Protein AF-A0A521ZWW4-F1 (afdb_monomer_lite)

Radius of gyration: 36.77 Å; chains: 1; bounding box: 71×79×106 Å

Sequence (347 aa):
MPAPQCPSCQPCPADRGRGRSALSSQVQGAQSRVCLRHQRLMLPVTHVTQPSSVPDTSALAAGLNDPLMARINMLLEKGFPWMRFPAALEHQFLMDVSEARRRHFVISSVIALLIYNGFLVADYLMARDIFWLAFEIRIFFFTPLALLFIYLIQRSNGRFIHSLPTASLEVIVVSGGLIAAGSLAFILSETKTPFAAYYHVGFTVVVLYGNVVQRLRFWYAVVFSTALLGIHLAGIVLLDNFPQRLLWPIFSMVMSATAFSLTANYVMERDERKRYLLTLRERGVVRELTRAHERLQELSRVDALTELYNRRHFQEYLQQVWERAQYDGSNVSILMVDVDHFKKYND

Secondary structure (DSSP, 8-state):
-PPPPPPP--------------------------------------------SS--HHHHHHHHT-HHHHHHHHHHHH--GGG---HHHHHHHHHHHHHHHHHHHHHHHHHHHHHHHHTHHHHHHH-TTTHHHHHIIIIIIIHHHHHHHHHHHHHS-STTTTTS-TTHHHHHHHHHHHHHHHHHHHHHHH--STTGGGGGGHHHHHHHIIIIIS---HHHHHHHHHHHHHHHHHHHHHSTT--HHHHHHHHHHHHHHHHHHHHHHHHHHHHHHHHHHHHHHHHHHHHHHHHHHHHHHHHTTB-TTT-SBPHHHHHHHHHHHHHHHHHH-PPP-------TTHHHHH-

pLDDT: mean 79.88, std 22.43, range [27.16, 98.38]

Structure (mmCIF, N/CA/C/O backbone):
data_AF-A0A521ZWW4-F1
#
_entry.id   AF-A0A521ZWW4-F1
#
loop_
_atom_site.group_PDB
_atom_site.id
_atom_site.type_symbol
_atom_site.label_atom_id
_atom_site.label_alt_id
_atom_site.label_comp_id
_atom_site.label_asym_id
_atom_site.label_entity_id
_atom_site.label_seq_id
_atom_site.pdbx_PDB_ins_code
_atom_site.Cartn_x
_atom_site.Cartn_y
_atom_site.Cartn_z
_atom_site.occupancy
_atom_site.B_iso_or_equiv
_atom_site.auth_seq_id
_atom_site.auth_comp_id
_atom_site.auth_asym_id
_atom_site.auth_atom_id
_atom_site.pdbx_PDB_model_num
ATOM 1 N N . MET A 1 1 ? 22.099 22.867 48.798 1.00 37.97 1 MET A N 1
ATOM 2 C CA . MET A 1 1 ? 21.810 23.375 47.441 1.00 37.97 1 MET A CA 1
ATOM 3 C C . MET A 1 1 ? 20.301 23.346 47.235 1.00 37.97 1 MET A C 1
ATOM 5 O O . MET A 1 1 ? 19.756 22.253 47.153 1.00 37.97 1 MET A O 1
ATOM 9 N N . PRO A 1 2 ? 19.622 24.503 47.272 1.00 37.62 2 PRO A N 1
ATOM 10 C CA . PRO A 1 2 ? 18.189 24.609 47.022 1.00 37.62 2 PRO A CA 1
ATOM 11 C C . PRO A 1 2 ? 17.891 24.807 45.526 1.00 37.62 2 PRO A C 1
ATOM 13 O O . PRO A 1 2 ? 18.686 25.405 44.802 1.00 37.62 2 PRO A O 1
ATOM 16 N N . ALA A 1 3 ? 16.752 24.275 45.080 1.00 34.84 3 ALA A N 1
ATOM 17 C CA . ALA A 1 3 ? 16.244 24.373 43.712 1.00 34.84 3 ALA A CA 1
ATOM 18 C C . ALA A 1 3 ? 15.750 25.802 43.372 1.00 34.84 3 ALA A C 1
ATOM 20 O O . ALA A 1 3 ? 15.307 26.519 44.274 1.00 34.84 3 ALA A O 1
ATOM 21 N N . PRO A 1 4 ? 15.825 26.232 42.096 1.00 40.84 4 PRO A N 1
ATOM 22 C CA . PRO A 1 4 ? 15.627 27.624 41.700 1.00 40.84 4 PRO A CA 1
ATOM 23 C C . PRO A 1 4 ? 14.150 28.030 41.557 1.00 40.84 4 PRO A C 1
ATOM 25 O O . PRO A 1 4 ? 13.302 27.259 41.111 1.00 40.84 4 PRO A O 1
ATOM 28 N N . GLN A 1 5 ? 13.885 29.290 41.910 1.00 33.16 5 GLN A N 1
ATOM 29 C CA . GLN A 1 5 ? 12.618 30.013 41.774 1.00 33.16 5 GLN A CA 1
ATOM 30 C C . GLN A 1 5 ? 12.437 30.530 40.333 1.00 33.16 5 GLN A C 1
ATOM 32 O O . GLN A 1 5 ? 13.372 31.082 39.756 1.00 33.16 5 GLN A O 1
ATOM 37 N N . CYS A 1 6 ? 11.234 30.391 39.764 1.00 33.72 6 CYS A N 1
ATOM 38 C CA . CYS A 1 6 ? 10.846 31.059 38.512 1.00 33.72 6 CYS A CA 1
ATOM 39 C C . CYS A 1 6 ? 10.243 32.450 38.799 1.00 33.72 6 CYS A C 1
ATOM 41 O O . CYS A 1 6 ? 9.418 32.559 39.709 1.00 33.72 6 CYS A O 1
ATOM 43 N N . PRO A 1 7 ? 10.611 33.501 38.037 1.00 37.91 7 PRO A N 1
ATOM 44 C CA . PRO A 1 7 ? 10.145 34.862 38.266 1.00 37.91 7 PRO A CA 1
ATOM 45 C C . PRO A 1 7 ? 8.842 35.209 37.527 1.00 37.91 7 PRO A C 1
ATOM 47 O O . PRO A 1 7 ? 8.488 34.656 36.490 1.00 37.91 7 PRO A O 1
ATOM 50 N N . SER A 1 8 ? 8.174 36.198 38.111 1.00 32.78 8 SER A N 1
ATOM 51 C CA . SER A 1 8 ? 7.016 36.977 37.674 1.00 32.78 8 SER A CA 1
ATOM 52 C C . SER A 1 8 ? 7.092 37.563 36.256 1.00 32.78 8 SER A C 1
ATOM 54 O O . SER A 1 8 ? 8.093 38.189 35.906 1.00 32.78 8 SER A O 1
ATOM 56 N N . CYS A 1 9 ? 5.969 37.543 35.526 1.00 31.44 9 CYS A N 1
ATOM 57 C CA . CYS A 1 9 ? 5.704 38.468 34.418 1.00 31.44 9 CYS A CA 1
ATOM 58 C C . CYS A 1 9 ? 4.392 39.240 34.648 1.00 31.44 9 CYS A C 1
ATOM 60 O O . CYS A 1 9 ? 3.324 38.656 34.814 1.00 31.44 9 CYS A O 1
ATOM 62 N N . GLN A 1 10 ? 4.528 40.568 34.676 1.00 35.50 10 GLN A N 1
ATOM 63 C CA . GLN A 1 10 ? 3.484 41.598 34.704 1.00 35.50 10 GLN A CA 1
ATOM 64 C C . GLN A 1 10 ? 2.937 41.911 33.286 1.00 35.50 10 GLN A C 1
ATOM 66 O O . GLN A 1 10 ? 3.541 41.486 32.300 1.00 35.50 10 GLN A O 1
ATOM 71 N N . PRO A 1 11 ? 1.811 42.653 33.169 1.00 40.34 11 PRO A N 1
ATOM 72 C CA . PRO A 1 11 ? 1.019 42.801 31.943 1.00 40.34 11 PRO A CA 1
ATOM 73 C C . PRO A 1 11 ? 1.337 44.080 31.141 1.00 40.34 11 PRO A C 1
ATOM 75 O O . PRO A 1 11 ? 1.845 45.051 31.695 1.00 40.34 11 PRO A O 1
ATOM 78 N N . CYS A 1 12 ? 0.958 44.114 29.856 1.00 27.95 12 CYS A N 1
ATOM 79 C CA . CYS A 1 12 ? 0.837 45.322 29.013 1.00 27.95 12 CYS A CA 1
ATOM 80 C C . CYS A 1 12 ? 0.110 44.995 27.685 1.00 27.95 12 CYS A C 1
ATOM 82 O O . CYS A 1 12 ? 0.178 43.843 27.258 1.00 27.95 12 CYS A O 1
ATOM 84 N N . PRO A 1 13 ? -0.419 45.977 26.922 1.00 40.78 13 PRO A N 1
ATOM 85 C CA . PRO A 1 13 ? -1.035 47.250 27.314 1.00 40.78 13 PRO A CA 1
ATOM 86 C C . PRO A 1 13 ? -2.366 47.543 26.564 1.00 40.78 13 PRO A C 1
ATOM 88 O O . PRO A 1 13 ? -2.764 46.850 25.632 1.00 40.78 13 PRO A O 1
ATOM 91 N N . ALA A 1 14 ? -3.040 48.617 26.985 1.00 32.66 14 ALA A N 1
ATOM 92 C CA . ALA A 1 14 ? -4.205 49.224 26.340 1.00 32.66 14 ALA A CA 1
ATOM 93 C C . ALA A 1 14 ? -3.840 49.985 25.048 1.00 32.66 14 ALA A C 1
ATOM 95 O O . ALA A 1 14 ? -2.798 50.640 25.008 1.00 32.66 14 ALA A O 1
ATOM 96 N N . ASP A 1 15 ? -4.740 49.989 24.055 1.00 31.70 15 ASP A N 1
ATOM 97 C CA . ASP A 1 15 ? -4.663 50.876 22.886 1.00 31.70 15 ASP A CA 1
ATOM 98 C C . ASP A 1 15 ? -5.869 51.830 22.796 1.00 31.70 15 ASP A C 1
ATOM 100 O O . ASP A 1 15 ? -6.996 51.513 23.184 1.00 31.70 15 ASP A O 1
ATOM 104 N N . ARG A 1 16 ? -5.570 53.049 22.343 1.00 32.84 16 ARG A N 1
ATOM 105 C CA . ARG A 1 16 ? -6.381 54.269 22.361 1.00 32.84 16 ARG A CA 1
ATOM 106 C C . ARG A 1 16 ? -7.333 54.347 21.163 1.00 32.84 16 ARG A C 1
ATOM 108 O O . ARG A 1 16 ? -7.047 53.872 20.072 1.00 32.84 16 ARG A O 1
ATOM 115 N N . GLY A 1 17 ? -8.457 55.033 21.372 1.00 30.00 17 GLY A N 1
ATOM 116 C CA . GLY A 1 17 ? -9.545 55.178 20.404 1.00 30.00 17 GLY A CA 1
ATOM 117 C C . GLY A 1 17 ? -9.317 56.105 19.205 1.00 30.00 17 GLY A C 1
ATOM 118 O O . GLY A 1 17 ? -8.306 56.791 19.084 1.00 30.00 17 GLY A O 1
ATOM 119 N N . ARG A 1 18 ? -10.356 56.192 18.364 1.00 30.17 18 ARG A N 1
ATOM 120 C CA . ARG A 1 18 ? -10.743 57.375 17.574 1.00 30.17 18 ARG A CA 1
ATOM 121 C C . ARG A 1 18 ? -12.230 57.285 17.227 1.00 30.17 18 ARG A C 1
ATOM 123 O O . ARG A 1 18 ? -12.736 56.220 16.894 1.00 30.17 18 ARG A O 1
ATOM 130 N N . GLY A 1 19 ? -12.916 58.412 17.395 1.00 29.00 19 GLY A N 1
ATOM 131 C CA . GLY A 1 19 ? -14.367 58.501 17.475 1.00 29.00 19 GLY A CA 1
ATOM 132 C C . GLY A 1 19 ? -15.137 58.395 16.165 1.00 29.00 19 GLY A C 1
ATOM 133 O O . GLY A 1 19 ? -14.586 58.503 15.073 1.00 29.00 19 GLY A O 1
ATOM 134 N N . ARG A 1 20 ? -16.456 58.289 16.330 1.00 30.77 20 ARG A N 1
ATOM 135 C CA . ARG A 1 20 ? -17.472 58.828 15.426 1.00 30.77 20 ARG A CA 1
ATOM 136 C C . ARG A 1 20 ? -18.684 59.228 16.261 1.00 30.77 20 ARG A C 1
ATOM 138 O O . ARG A 1 20 ? -19.228 58.431 17.017 1.00 30.77 20 ARG A O 1
ATOM 145 N N . SER A 1 21 ? -19.016 60.504 16.154 1.00 29.52 21 SER A N 1
ATOM 146 C CA . SER A 1 21 ? -20.204 61.151 16.682 1.00 29.52 21 SER A CA 1
ATOM 147 C C . SER A 1 21 ? -21.434 60.851 15.818 1.00 29.52 21 SER A C 1
ATOM 149 O O . SER A 1 21 ? -21.309 60.540 14.636 1.00 29.52 21 SER A O 1
ATOM 151 N N . ALA A 1 22 ? -22.593 61.077 16.444 1.00 28.55 22 ALA A N 1
ATOM 152 C CA . ALA A 1 22 ? -23.925 61.292 15.876 1.00 28.55 22 ALA A CA 1
ATOM 153 C C . ALA A 1 22 ? -24.689 60.062 15.353 1.00 28.55 22 ALA A C 1
ATOM 155 O O . ALA A 1 22 ? -24.397 59.555 14.279 1.00 28.55 22 ALA A O 1
ATOM 156 N N . LEU A 1 23 ? -25.755 59.675 16.071 1.00 29.33 23 LEU A N 1
ATOM 157 C CA . LEU A 1 23 ? -27.143 59.798 15.592 1.00 29.33 23 LEU A CA 1
ATOM 158 C C . LEU A 1 23 ? -28.164 59.393 16.683 1.00 29.33 23 LEU A C 1
ATOM 160 O O . LEU A 1 23 ? -28.049 58.326 17.272 1.00 29.33 23 LEU A O 1
ATOM 164 N N . SER A 1 24 ? -29.142 60.290 16.896 1.00 28.38 24 SER A N 1
ATOM 165 C CA . SER A 1 24 ? -30.532 60.104 17.389 1.00 28.38 24 SER A CA 1
ATOM 166 C C . SER A 1 24 ? -30.775 59.309 18.688 1.00 28.38 24 SER A C 1
ATOM 168 O O . SER A 1 24 ? -30.551 58.109 18.728 1.00 28.38 24 SER A O 1
ATOM 170 N N . SER A 1 25 ? -31.181 59.891 19.826 1.00 28.33 25 SER A N 1
ATOM 171 C CA . SER A 1 25 ? -32.438 60.602 20.172 1.00 28.33 25 SER A CA 1
ATOM 172 C C . SER A 1 25 ? -33.726 59.757 20.131 1.00 28.33 25 SER A C 1
ATOM 174 O O . SER A 1 25 ? -34.033 59.196 19.087 1.00 28.33 25 SER A O 1
ATOM 176 N N . GLN A 1 26 ? -34.511 59.871 21.221 1.00 30.41 26 GLN A N 1
ATOM 177 C CA . GLN A 1 26 ? -35.870 59.355 21.535 1.00 30.41 26 GLN A CA 1
ATOM 178 C C . GLN A 1 26 ? -35.875 58.019 22.304 1.00 30.41 26 GLN A C 1
ATOM 180 O O . GLN A 1 26 ? -35.526 56.988 21.754 1.00 30.41 26 GLN A O 1
ATOM 185 N N . VAL A 1 27 ? -36.067 57.958 23.632 1.00 30.20 27 VAL A N 1
ATOM 186 C CA . VAL A 1 27 ? -37.120 58.479 24.546 1.00 30.20 27 VAL A CA 1
ATOM 187 C C . VAL A 1 27 ? -38.493 57.833 24.322 1.00 30.20 27 VAL A C 1
ATOM 189 O O . VAL A 1 27 ? -39.072 58.005 23.259 1.00 30.20 27 VAL A O 1
ATOM 192 N N . GLN A 1 28 ? -38.988 57.220 25.415 1.00 28.94 28 GLN A N 1
ATOM 193 C CA . GLN A 1 28 ? -40.321 56.670 25.761 1.00 28.94 28 GLN A CA 1
ATOM 194 C C . GLN A 1 28 ? -40.243 55.143 25.966 1.00 28.94 28 GLN A C 1
ATOM 196 O O . GLN A 1 28 ? -39.952 54.409 25.039 1.00 28.94 28 GLN A O 1
ATOM 201 N N . GLY A 1 29 ? -40.398 54.552 27.154 1.00 28.06 29 GLY A N 1
ATOM 202 C CA . GLY A 1 29 ? -41.122 54.965 28.352 1.00 28.06 29 GLY A CA 1
ATOM 203 C C . GLY A 1 29 ? -42.367 54.091 28.502 1.00 28.06 29 GLY A C 1
ATOM 204 O O . GLY A 1 29 ? -43.397 54.452 27.957 1.00 28.06 29 GLY A O 1
ATOM 205 N N . ALA A 1 30 ? -42.279 52.967 29.223 1.00 27.56 30 ALA A N 1
ATOM 206 C CA . ALA A 1 30 ? -43.428 52.308 29.858 1.00 27.56 30 ALA A CA 1
ATOM 207 C C . ALA A 1 30 ? -42.956 51.183 30.792 1.00 27.56 30 ALA A C 1
ATOM 209 O O . ALA A 1 30 ? -42.396 50.176 30.367 1.00 27.56 30 ALA A O 1
ATOM 210 N N . GLN A 1 31 ? -43.198 51.378 32.085 1.00 34.72 31 GLN A N 1
ATOM 211 C CA . GLN A 1 31 ? -43.106 50.359 33.123 1.00 34.72 31 GLN A CA 1
ATOM 212 C C . GLN A 1 31 ? -44.032 49.181 32.794 1.00 34.72 31 GLN A C 1
ATOM 214 O O . GLN A 1 31 ? -45.186 49.392 32.424 1.00 34.72 31 GLN A O 1
ATOM 219 N N . SER A 1 32 ? -43.589 47.945 33.024 1.00 27.16 32 SER A N 1
ATOM 220 C CA . SER A 1 32 ? -44.506 46.827 33.258 1.00 27.16 32 SER A CA 1
ATOM 221 C C . SER A 1 32 ? -43.876 45.781 34.171 1.00 27.16 32 SER A C 1
ATOM 223 O O . SER A 1 32 ? -42.785 45.270 33.939 1.00 27.16 32 SER A O 1
ATOM 225 N N . ARG A 1 33 ? -44.605 45.543 35.260 1.00 35.03 33 ARG A N 1
ATOM 226 C CA . ARG A 1 33 ? -44.364 44.617 36.365 1.00 35.03 33 ARG A CA 1
ATOM 227 C C . ARG A 1 33 ? -44.028 43.213 35.858 1.00 35.03 33 ARG A C 1
ATOM 229 O O . ARG A 1 33 ? -44.806 42.646 35.096 1.00 35.03 33 ARG A O 1
ATOM 236 N N . VAL A 1 34 ? -42.964 42.607 36.382 1.00 31.31 34 VAL A N 1
ATOM 237 C CA . VAL A 1 34 ? -42.779 41.152 36.304 1.00 31.31 34 VAL A CA 1
ATOM 238 C C . VAL A 1 34 ? -43.193 40.553 37.644 1.00 31.31 34 VAL A C 1
ATOM 240 O O . VAL A 1 34 ? -42.610 40.835 38.687 1.00 31.31 34 VAL A O 1
ATOM 243 N N . CYS A 1 35 ? -44.275 39.778 37.598 1.00 27.92 35 CYS A N 1
ATOM 244 C CA . CYS A 1 35 ? -44.816 38.999 38.704 1.00 27.92 35 CYS A CA 1
ATOM 245 C C . CYS A 1 35 ? -43.786 37.986 39.222 1.00 27.92 35 CYS A C 1
ATOM 247 O O . CYS A 1 35 ? -43.370 37.094 38.484 1.00 27.92 35 CYS A O 1
ATOM 249 N N . LEU A 1 36 ? -43.465 38.052 40.516 1.00 32.62 36 LEU A N 1
ATOM 250 C CA . LEU A 1 36 ? -42.863 36.944 41.257 1.00 32.62 36 LEU A CA 1
ATOM 251 C C . LEU A 1 36 ? -43.902 35.824 41.386 1.00 32.62 36 LEU A C 1
ATOM 253 O O . LEU A 1 36 ? -44.748 35.831 42.280 1.00 32.62 36 LEU A O 1
ATOM 257 N N . ARG A 1 37 ? -43.868 34.858 40.466 1.00 30.94 37 ARG A N 1
ATOM 258 C CA . ARG A 1 37 ? -44.628 33.615 40.595 1.00 30.94 37 ARG A CA 1
ATOM 259 C C . ARG A 1 37 ? -43.789 32.652 41.434 1.00 30.94 37 ARG A C 1
ATOM 261 O O . ARG A 1 37 ? -42.859 32.038 40.924 1.00 30.94 37 ARG A O 1
ATOM 268 N N . HIS A 1 38 ? -44.113 32.517 42.721 1.00 34.78 38 HIS A N 1
ATOM 269 C CA . HIS A 1 38 ? -43.666 31.386 43.537 1.00 34.78 38 HIS A CA 1
ATOM 270 C C . HIS A 1 38 ? -44.254 30.095 42.951 1.00 34.78 38 HIS A C 1
ATOM 272 O O . HIS A 1 38 ? -45.341 29.650 43.319 1.00 34.78 38 HIS A O 1
ATOM 278 N N . GLN A 1 39 ? -43.547 29.498 41.998 1.00 32.97 39 GLN A N 1
ATOM 279 C CA . GLN A 1 39 ? -43.784 28.124 41.598 1.00 32.97 39 GLN A CA 1
ATOM 280 C C . GLN A 1 39 ? -43.139 27.250 42.677 1.00 32.97 39 GLN A C 1
ATOM 282 O O . GLN A 1 39 ? -41.923 27.085 42.712 1.00 32.97 39 GLN A O 1
ATOM 287 N N . ARG A 1 40 ? -43.952 26.732 43.608 1.00 33.94 40 ARG A N 1
ATOM 288 C CA . ARG A 1 40 ? -43.550 25.591 44.436 1.00 33.94 40 ARG A CA 1
ATOM 289 C C . ARG A 1 40 ? -43.222 24.451 43.475 1.00 33.94 40 ARG A C 1
ATOM 291 O O . ARG A 1 40 ? -44.136 23.805 42.967 1.00 33.94 40 ARG A O 1
ATOM 298 N N . LEU A 1 41 ? -41.939 24.219 43.212 1.00 33.06 41 LEU A N 1
ATOM 299 C CA . LEU A 1 41 ? -41.498 22.929 42.705 1.00 33.06 41 LEU A CA 1
ATOM 300 C C . LEU A 1 41 ? -41.712 21.942 43.855 1.00 33.06 41 LEU A C 1
ATOM 302 O O . LEU A 1 41 ? -40.895 21.841 44.768 1.00 33.06 41 LEU A O 1
ATOM 306 N N . MET A 1 42 ? -42.853 21.254 43.852 1.00 28.73 42 MET A N 1
ATOM 307 C CA . MET A 1 42 ? -42.906 19.958 44.508 1.00 28.73 42 MET A CA 1
ATOM 308 C C . MET A 1 42 ? -41.919 19.075 43.753 1.00 28.73 42 MET A C 1
ATOM 310 O O . MET A 1 42 ? -42.153 18.726 42.597 1.00 28.73 42 MET A O 1
ATOM 314 N N . LEU A 1 43 ? -40.783 18.788 44.386 1.00 33.75 43 LEU A N 1
ATOM 315 C CA . LEU A 1 43 ? -39.918 17.703 43.953 1.00 33.75 43 LEU A CA 1
ATOM 316 C C . LEU A 1 43 ? -40.788 16.439 43.924 1.00 33.75 43 LEU A C 1
ATOM 318 O O . LEU A 1 43 ? -41.426 16.141 44.939 1.00 33.75 43 LEU A O 1
ATOM 322 N N . PRO A 1 44 ? -40.867 15.702 42.805 1.00 29.19 44 PRO A N 1
ATOM 323 C CA . PRO A 1 44 ? -41.416 14.365 42.866 1.00 29.19 44 PRO A CA 1
ATOM 324 C C . PRO A 1 44 ? -40.522 13.590 43.832 1.00 29.19 44 PRO A C 1
ATOM 326 O O . PRO A 1 44 ? -39.309 13.511 43.636 1.00 29.19 44 PRO A O 1
ATOM 329 N N . VAL A 1 45 ? -41.115 13.057 44.900 1.00 35.78 45 VAL A N 1
ATOM 330 C CA . VAL A 1 45 ? -40.489 12.005 45.695 1.00 35.78 45 VAL A CA 1
ATOM 331 C C . VAL A 1 45 ? -40.327 10.833 44.737 1.00 35.78 45 VAL A C 1
ATOM 333 O O . VAL A 1 45 ? -41.246 10.047 44.524 1.00 35.78 45 VAL A O 1
ATOM 336 N N . THR A 1 46 ? -39.184 10.764 44.064 1.00 32.78 46 THR A N 1
ATOM 337 C CA . THR A 1 46 ? -38.774 9.552 43.377 1.00 32.78 46 THR A CA 1
ATOM 338 C C . THR A 1 46 ? -38.591 8.524 44.476 1.00 32.78 46 THR A C 1
ATOM 340 O O . THR A 1 46 ? -37.643 8.622 45.256 1.00 32.78 46 THR A O 1
ATOM 343 N N . HIS A 1 47 ? -39.540 7.593 44.586 1.00 30.03 47 HIS A N 1
ATOM 344 C CA . HIS A 1 47 ? -39.350 6.377 45.358 1.00 30.03 47 HIS A CA 1
ATOM 345 C C . HIS A 1 47 ? -37.956 5.837 45.043 1.00 30.03 47 HIS A C 1
ATOM 347 O O . HIS A 1 47 ? -37.643 5.570 43.881 1.00 30.03 47 HIS A O 1
ATOM 353 N N . VAL A 1 48 ? -37.119 5.727 46.073 1.00 39.84 48 VAL A N 1
ATOM 354 C CA . VAL A 1 48 ? -35.877 4.965 46.012 1.00 39.84 48 VAL A CA 1
ATOM 355 C C . VAL A 1 48 ? -36.308 3.527 45.750 1.00 39.84 48 VAL A C 1
ATOM 357 O O . VAL A 1 48 ? -36.712 2.804 46.656 1.00 39.84 48 VAL A O 1
ATOM 360 N N . THR A 1 49 ? -36.353 3.132 44.481 1.00 33.72 49 THR A N 1
ATOM 361 C CA . THR A 1 49 ? -36.496 1.729 44.116 1.00 33.72 49 THR A CA 1
ATOM 362 C C . THR A 1 49 ? -35.247 1.028 44.622 1.00 33.72 49 THR A C 1
ATOM 364 O O . THR A 1 49 ? -34.147 1.339 44.162 1.00 33.72 49 THR A O 1
ATOM 367 N N . GLN A 1 50 ? -35.427 0.129 45.590 1.00 34.84 50 GLN A N 1
ATOM 368 C CA . GLN A 1 50 ? -34.384 -0.760 46.091 1.00 34.84 50 GLN A CA 1
ATOM 369 C C . GLN A 1 50 ? -33.606 -1.361 44.908 1.00 34.84 50 GLN A C 1
ATOM 371 O O . GLN A 1 50 ? -34.231 -1.957 44.024 1.00 34.84 50 GLN A O 1
ATOM 376 N N . PRO A 1 51 ? -32.266 -1.254 44.861 1.00 39.53 51 PRO A N 1
ATOM 377 C CA . PRO A 1 51 ? -31.491 -2.124 44.003 1.00 39.53 51 PRO A CA 1
ATOM 378 C C . PRO A 1 51 ? -31.612 -3.533 44.584 1.00 39.53 51 PRO A C 1
ATOM 380 O O . PRO A 1 51 ? -31.048 -3.850 45.630 1.00 39.53 51 PRO A O 1
ATOM 383 N N . SER A 1 52 ? -32.412 -4.361 43.920 1.00 38.41 52 SER A N 1
ATOM 384 C CA . SER A 1 52 ? -32.550 -5.781 44.210 1.00 38.41 52 SER A CA 1
ATOM 385 C C . SER A 1 52 ? -31.174 -6.452 44.275 1.00 38.41 52 SER A C 1
ATOM 387 O O . SER A 1 52 ? -30.398 -6.386 43.324 1.00 38.41 52 SER A O 1
ATOM 389 N N . SER A 1 53 ? -30.917 -7.064 45.429 1.00 46.31 53 SER A N 1
ATOM 390 C CA . SER A 1 53 ? -30.003 -8.168 45.741 1.00 46.31 53 SER A CA 1
ATOM 391 C C . SER A 1 53 ? -29.121 -8.742 44.616 1.00 46.31 53 SER A C 1
ATOM 393 O O . SER A 1 53 ? -29.639 -9.253 43.628 1.00 46.31 53 SER A O 1
ATOM 395 N N . VAL A 1 54 ? -27.819 -8.853 44.928 1.00 48.31 54 VAL A N 1
ATOM 396 C CA . VAL A 1 54 ? -26.786 -9.694 44.279 1.00 48.31 54 VAL A CA 1
ATOM 397 C C . VAL A 1 54 ? -26.387 -9.231 42.864 1.00 48.31 54 VAL A C 1
ATOM 399 O O . VAL A 1 54 ? -27.245 -8.936 42.039 1.00 48.31 54 VAL A O 1
ATOM 402 N N . PRO A 1 55 ? -25.075 -9.130 42.556 1.00 45.34 55 PRO A N 1
ATOM 403 C CA . PRO A 1 55 ? -24.613 -8.643 41.263 1.00 45.34 55 PRO A CA 1
ATOM 404 C C . PRO A 1 55 ? -25.164 -9.512 40.137 1.00 45.34 55 PRO A C 1
ATOM 406 O O . PRO A 1 55 ? -24.919 -10.719 40.095 1.00 45.34 55 PRO A O 1
ATOM 409 N N . ASP A 1 56 ? -25.831 -8.875 39.179 1.00 45.38 56 ASP A N 1
ATOM 410 C CA . ASP A 1 56 ? -26.107 -9.489 37.892 1.00 45.38 56 ASP A CA 1
ATOM 411 C C . ASP A 1 56 ? -24.776 -9.596 37.126 1.00 45.38 56 ASP A C 1
ATOM 413 O O . ASP A 1 56 ? -24.383 -8.743 36.327 1.00 45.38 56 ASP A O 1
ATOM 417 N N . THR A 1 57 ? -24.012 -10.641 37.451 1.00 45.84 57 THR A N 1
ATOM 418 C CA . THR A 1 57 ? -22.753 -11.013 36.784 1.00 45.84 57 THR A CA 1
ATOM 419 C C . THR A 1 57 ? -22.948 -11.238 35.283 1.00 45.84 57 THR A C 1
ATOM 421 O O . THR A 1 57 ? -21.977 -11.189 34.526 1.00 45.84 57 THR A O 1
ATOM 424 N N . SER A 1 58 ? -24.198 -11.393 34.831 1.00 47.41 58 SER A N 1
ATOM 425 C CA . SER A 1 58 ? -24.567 -11.474 33.422 1.00 47.41 58 SER A CA 1
ATOM 426 C C . SER A 1 58 ? -24.208 -10.209 32.636 1.00 47.41 58 SER A C 1
ATOM 428 O O . SER A 1 58 ? -23.807 -10.327 31.484 1.00 47.41 58 SER A O 1
ATOM 430 N N . ALA A 1 59 ? -24.244 -9.015 33.241 1.00 45.06 59 ALA A N 1
ATOM 431 C CA . ALA A 1 59 ? -23.921 -7.759 32.559 1.00 45.06 59 ALA A CA 1
ATOM 432 C C . ALA A 1 59 ? -22.405 -7.552 32.379 1.00 45.06 59 ALA A C 1
ATOM 434 O O . ALA A 1 59 ? -21.967 -7.014 31.361 1.00 45.06 59 ALA A O 1
ATOM 435 N N . LEU A 1 60 ? -21.594 -8.035 33.330 1.00 43.34 60 LEU A N 1
ATOM 436 C CA . LEU A 1 60 ? -20.133 -8.086 33.196 1.00 43.34 60 LEU A CA 1
ATOM 437 C C . LEU A 1 60 ? -19.720 -9.159 32.170 1.00 43.34 60 LEU A C 1
ATOM 439 O O . LEU A 1 60 ? -18.823 -8.940 31.359 1.00 43.34 60 LEU A O 1
ATOM 443 N N . ALA A 1 61 ? -20.431 -10.292 32.147 1.00 44.88 61 ALA A N 1
ATOM 444 C CA . ALA A 1 61 ? -20.282 -11.328 31.127 1.00 44.88 61 ALA A CA 1
ATOM 445 C C . ALA A 1 61 ? -20.811 -10.895 29.742 1.00 44.88 61 ALA A C 1
ATOM 447 O O . ALA A 1 61 ? -20.339 -11.397 28.725 1.00 44.88 61 ALA A O 1
ATOM 448 N N . ALA A 1 62 ? -21.753 -9.949 29.670 1.00 47.94 62 ALA A N 1
ATOM 449 C CA . ALA A 1 62 ? -22.326 -9.458 28.416 1.00 47.94 62 ALA A CA 1
ATOM 450 C C . ALA A 1 62 ? -21.347 -8.597 27.599 1.00 47.94 62 ALA A C 1
ATOM 452 O O . ALA A 1 62 ? -21.455 -8.584 26.376 1.00 47.94 62 ALA A O 1
ATOM 453 N N . GLY A 1 63 ? -20.376 -7.931 28.241 1.00 48.62 63 GLY A N 1
ATOM 454 C CA . GLY A 1 63 ? -19.248 -7.298 27.538 1.00 48.62 63 GLY A CA 1
ATOM 455 C C . GLY A 1 63 ? -18.337 -8.341 26.880 1.00 48.62 63 GLY A C 1
ATOM 456 O O . GLY A 1 63 ? -18.121 -8.328 25.671 1.00 48.62 63 GLY A O 1
ATOM 457 N N . LEU A 1 64 ? -17.948 -9.362 27.651 1.00 49.84 64 LEU A N 1
ATOM 458 C CA . LEU A 1 64 ? -17.152 -10.504 27.174 1.00 49.84 64 LEU A CA 1
ATOM 459 C C . LEU A 1 64 ? -17.838 -11.324 26.064 1.00 49.84 64 LEU A C 1
ATOM 461 O O . LEU A 1 64 ? -17.153 -11.966 25.267 1.00 49.84 64 LEU A O 1
ATOM 465 N N . ASN A 1 65 ? -19.171 -11.275 25.990 1.00 54.81 65 ASN A N 1
ATOM 466 C CA . ASN A 1 65 ? -19.987 -11.923 24.965 1.00 54.81 65 ASN A CA 1
ATOM 467 C C . ASN A 1 65 ? -20.357 -11.000 23.791 1.00 54.81 65 ASN A C 1
ATOM 469 O O . ASN A 1 65 ? -21.248 -11.359 23.017 1.00 54.81 65 ASN A O 1
ATOM 473 N N . ASP A 1 66 ? -19.701 -9.843 23.615 1.00 70.56 66 ASP A N 1
ATOM 474 C CA . ASP A 1 66 ? -19.903 -9.022 22.419 1.00 70.56 66 ASP A CA 1
ATOM 475 C C . ASP A 1 66 ? -19.562 -9.867 21.169 1.00 70.56 66 ASP A C 1
ATOM 477 O O . ASP A 1 66 ? -18.397 -10.248 20.964 1.00 70.56 66 ASP A O 1
ATOM 481 N N . PRO A 1 67 ? -20.552 -10.182 20.306 1.00 80.06 67 PRO A N 1
ATOM 482 C CA . PRO A 1 67 ? -20.330 -10.999 19.118 1.00 80.06 67 PRO A CA 1
ATOM 483 C C . PRO A 1 67 ? -19.272 -10.389 18.188 1.00 80.06 67 PRO A C 1
ATOM 485 O O . PRO A 1 67 ? -18.603 -11.121 17.451 1.00 80.06 67 PRO A O 1
ATOM 488 N N . LEU A 1 68 ? -19.061 -9.068 18.244 1.00 83.56 68 LEU A N 1
ATOM 489 C CA . LEU A 1 68 ? -17.987 -8.390 17.529 1.00 83.56 68 LEU A CA 1
ATOM 490 C C . LEU A 1 68 ? -16.605 -8.725 18.110 1.00 83.56 68 LEU A C 1
ATOM 492 O O . LEU A 1 68 ? -15.691 -9.033 17.344 1.00 83.56 68 LEU A O 1
ATOM 496 N N . MET A 1 69 ? -16.439 -8.712 19.435 1.00 88.06 69 MET A N 1
ATOM 497 C CA . MET A 1 69 ? -15.161 -9.020 20.094 1.00 88.06 69 MET A CA 1
ATOM 498 C C . MET A 1 69 ? -14.759 -10.481 19.884 1.00 88.06 69 MET A C 1
ATOM 500 O O . MET A 1 69 ? -13.604 -10.761 19.548 1.00 88.06 69 MET A O 1
ATOM 504 N N . ALA A 1 70 ? -15.719 -11.408 19.955 1.00 87.50 70 ALA A N 1
ATOM 505 C CA . ALA A 1 70 ? -15.498 -12.809 19.599 1.00 87.50 70 ALA A CA 1
ATOM 506 C C . ALA A 1 70 ? -15.047 -12.962 18.133 1.00 87.50 70 ALA A C 1
ATOM 508 O O . ALA A 1 70 ? -14.117 -13.716 17.830 1.00 87.50 70 ALA A O 1
ATOM 509 N N . ARG A 1 71 ? -15.651 -12.198 17.211 1.00 88.88 71 ARG A N 1
ATOM 510 C CA . ARG A 1 71 ? -15.264 -12.190 15.792 1.00 88.88 71 ARG A CA 1
ATOM 511 C C . ARG A 1 71 ? -13.861 -11.622 15.573 1.00 88.88 71 ARG A C 1
ATOM 513 O O . ARG A 1 71 ? -13.114 -12.179 14.771 1.00 88.88 71 ARG A O 1
ATOM 520 N N . ILE A 1 72 ? -13.494 -10.550 16.277 1.00 91.88 72 ILE A N 1
ATOM 521 C CA . ILE A 1 72 ? -12.155 -9.942 16.216 1.00 91.88 72 ILE A CA 1
ATOM 522 C C . ILE A 1 72 ? -11.097 -10.929 16.717 1.00 91.88 72 ILE A C 1
ATOM 524 O O . ILE A 1 72 ? -10.103 -11.148 16.025 1.00 91.88 72 ILE A O 1
ATOM 528 N N . ASN A 1 73 ? -11.322 -11.569 17.867 1.00 91.62 73 ASN A N 1
ATOM 529 C CA . ASN A 1 73 ? -10.396 -12.562 18.419 1.00 91.62 73 ASN A CA 1
ATOM 530 C C . ASN A 1 73 ? -10.218 -13.752 17.466 1.00 91.62 73 ASN A C 1
ATOM 532 O O . ASN A 1 73 ? -9.088 -14.134 17.169 1.00 91.62 73 ASN A O 1
ATOM 536 N N . MET A 1 74 ? -11.311 -14.250 16.876 1.00 92.19 74 MET A N 1
ATOM 537 C CA . MET A 1 74 ? -11.251 -15.312 15.867 1.00 92.19 74 MET A CA 1
ATOM 538 C C . MET A 1 74 ? -10.398 -14.919 14.650 1.00 92.19 74 MET A C 1
ATOM 540 O O . MET A 1 74 ? -9.635 -15.743 14.149 1.00 92.19 74 MET A O 1
ATOM 544 N N . LEU A 1 75 ? -10.511 -13.678 14.165 1.00 93.81 75 LEU A N 1
ATOM 545 C CA . LEU A 1 75 ? -9.710 -13.179 13.039 1.00 93.81 75 LEU A CA 1
ATOM 546 C C . LEU A 1 75 ? -8.236 -12.960 13.407 1.00 93.81 75 LEU A C 1
ATOM 548 O O . LEU A 1 75 ? -7.368 -13.111 12.550 1.00 93.81 75 LEU A O 1
ATOM 552 N N . LEU A 1 76 ? -7.936 -12.612 14.660 1.00 94.00 76 LEU A N 1
ATOM 553 C CA . LEU A 1 76 ? -6.559 -12.493 15.144 1.00 94.00 76 LEU A CA 1
ATOM 554 C C . LEU A 1 76 ? -5.873 -13.861 15.263 1.00 94.00 76 LEU A C 1
ATOM 556 O O . LEU A 1 76 ? -4.691 -13.964 14.943 1.00 94.00 76 LEU A O 1
ATOM 560 N N . GLU A 1 77 ? -6.608 -14.895 15.676 1.00 93.06 77 GLU A N 1
ATOM 561 C CA . GLU A 1 77 ? -6.098 -16.266 15.812 1.00 93.06 77 GLU A CA 1
ATOM 562 C C . GLU A 1 77 ? -5.989 -16.989 14.468 1.00 93.06 77 GLU A C 1
ATOM 564 O O . GLU A 1 77 ? -4.928 -17.500 14.115 1.00 93.06 77 GLU A O 1
ATOM 569 N N . LYS A 1 78 ? -7.080 -17.025 13.693 1.00 91.19 78 LYS A N 1
ATOM 570 C CA . LYS A 1 78 ? -7.140 -17.755 12.415 1.00 91.19 78 LYS A CA 1
ATOM 571 C C . LYS A 1 78 ? -6.546 -16.967 11.247 1.00 91.19 78 LYS A C 1
ATOM 573 O O . LYS A 1 78 ? -6.307 -17.531 10.181 1.00 91.19 78 LYS A O 1
ATOM 578 N N . GLY A 1 79 ? -6.312 -15.669 11.434 1.00 91.38 79 GLY A N 1
ATOM 579 C CA . GLY A 1 79 ? -5.935 -14.752 10.368 1.00 91.38 79 GLY A CA 1
ATOM 580 C C . GLY A 1 79 ? -7.102 -14.415 9.436 1.00 91.38 79 GLY A C 1
ATOM 581 O O . GLY A 1 79 ? -8.269 -14.711 9.695 1.00 91.38 79 GLY A O 1
ATOM 582 N N . PHE A 1 80 ? -6.767 -13.773 8.321 1.00 91.94 80 PHE A N 1
ATOM 583 C CA . PHE A 1 80 ? -7.709 -13.326 7.298 1.00 91.94 80 PHE A CA 1
ATOM 584 C C . PHE A 1 80 ? -7.290 -13.918 5.945 1.00 91.94 80 PHE A C 1
ATOM 586 O O . PHE A 1 80 ? -6.336 -13.434 5.322 1.00 91.94 80 PHE A O 1
ATOM 593 N N . PRO A 1 81 ? -7.948 -15.000 5.490 1.00 87.50 81 PRO A N 1
ATOM 594 C CA . PRO A 1 81 ? -7.564 -15.674 4.259 1.00 87.50 81 PRO A CA 1
ATOM 595 C C . PRO A 1 81 ? -7.760 -14.724 3.069 1.00 87.50 81 PRO A C 1
ATOM 597 O O . PRO A 1 81 ? -8.630 -13.853 3.086 1.00 87.50 81 PRO A O 1
ATOM 600 N N . TRP A 1 82 ? -6.918 -14.864 2.042 1.00 90.19 82 TRP A N 1
ATOM 601 C CA . TRP A 1 82 ? -6.950 -14.020 0.837 1.00 90.19 82 TRP A CA 1
ATOM 602 C C . TRP A 1 82 ? -6.803 -12.510 1.085 1.00 90.19 82 TRP A C 1
ATOM 604 O O . TRP A 1 82 ? -7.141 -11.722 0.201 1.00 90.19 82 TRP A O 1
ATOM 614 N N . MET A 1 83 ? -6.280 -12.100 2.248 1.00 92.88 83 MET A N 1
ATOM 615 C CA . MET A 1 83 ? -6.127 -10.690 2.623 1.00 92.88 83 MET A CA 1
ATOM 616 C C . MET A 1 83 ? -7.464 -9.940 2.637 1.00 92.88 83 MET A C 1
ATOM 618 O O . MET A 1 83 ? -7.550 -8.813 2.162 1.00 92.88 83 MET A O 1
ATOM 622 N N . ARG A 1 84 ? -8.534 -10.571 3.139 1.00 92.81 84 ARG A N 1
ATOM 623 C CA . ARG A 1 84 ? -9.863 -9.950 3.240 1.00 92.81 84 ARG A CA 1
ATOM 624 C C . ARG A 1 84 ? -10.546 -10.272 4.561 1.00 92.81 84 ARG A C 1
ATOM 626 O O . ARG A 1 84 ? -10.483 -11.397 5.055 1.00 92.81 84 ARG A O 1
ATOM 633 N N . PHE A 1 85 ? -11.235 -9.282 5.111 1.00 94.31 85 PHE A N 1
ATOM 634 C CA . PHE A 1 85 ? -12.160 -9.468 6.219 1.00 94.31 85 PHE A CA 1
ATOM 635 C C . PHE A 1 85 ? -13.544 -9.911 5.718 1.00 94.31 85 PHE A C 1
ATOM 637 O O . PHE A 1 85 ? -13.849 -9.806 4.526 1.00 94.31 85 PHE A O 1
ATOM 644 N N . PRO A 1 86 ? -14.421 -10.391 6.618 1.00 92.88 86 PRO A N 1
ATOM 645 C CA . PRO A 1 86 ? -15.842 -10.541 6.317 1.00 92.88 86 PRO A CA 1
ATOM 646 C C . PRO A 1 86 ? -16.451 -9.223 5.818 1.00 92.88 86 PRO A C 1
ATOM 648 O O . PRO A 1 86 ? -16.086 -8.160 6.311 1.00 92.88 86 PRO A O 1
ATOM 651 N N . ALA A 1 87 ? -17.406 -9.294 4.885 1.00 89.75 87 ALA A N 1
ATOM 652 C CA . ALA A 1 87 ? -17.874 -8.150 4.090 1.00 89.75 87 ALA A CA 1
ATOM 653 C C . ALA A 1 87 ? -18.200 -6.874 4.894 1.00 89.75 87 ALA A C 1
ATOM 655 O O . ALA A 1 87 ? -17.759 -5.791 4.517 1.00 89.75 87 ALA A O 1
ATOM 656 N N . ALA A 1 88 ? -18.919 -6.998 6.015 1.00 88.88 88 ALA A N 1
ATOM 657 C CA . ALA A 1 88 ? -19.268 -5.851 6.857 1.00 88.88 88 ALA A CA 1
ATOM 658 C C . ALA A 1 88 ? -18.029 -5.168 7.467 1.00 88.88 88 ALA A C 1
ATOM 660 O O . ALA A 1 88 ? -17.897 -3.946 7.412 1.00 88.88 88 ALA A O 1
ATOM 661 N N . LEU A 1 89 ? -17.092 -5.964 7.993 1.00 91.38 89 LEU A N 1
ATOM 662 C CA . LEU A 1 89 ? -15.857 -5.463 8.593 1.00 91.38 89 LEU A CA 1
ATOM 663 C C . LEU A 1 89 ? -14.875 -4.955 7.532 1.00 91.38 89 LEU A C 1
ATOM 665 O O . LEU A 1 89 ? -14.177 -3.977 7.771 1.00 91.38 89 LEU A O 1
ATOM 669 N N . GLU A 1 90 ? -14.835 -5.583 6.352 1.00 92.19 90 GLU A N 1
ATOM 670 C CA . GLU A 1 90 ? -14.042 -5.088 5.223 1.00 92.19 90 GLU A CA 1
ATOM 671 C C . GLU A 1 90 ? -14.540 -3.704 4.815 1.00 92.19 90 GLU A C 1
ATOM 673 O O . GLU A 1 90 ? -13.746 -2.776 4.755 1.00 92.19 90 GLU A O 1
ATOM 678 N N . HIS A 1 91 ? -15.848 -3.529 4.612 1.00 89.88 91 HIS A N 1
ATOM 679 C CA . HIS A 1 91 ? -16.412 -2.227 4.266 1.00 89.88 91 HIS A CA 1
ATOM 680 C C . HIS A 1 91 ? -16.049 -1.156 5.304 1.00 89.88 91 HIS A C 1
ATOM 682 O O . HIS A 1 91 ? -15.605 -0.071 4.933 1.00 89.88 91 HIS A O 1
ATOM 688 N N . GLN A 1 92 ? -16.163 -1.477 6.596 1.00 91.00 92 GLN A N 1
ATOM 689 C CA . GLN A 1 92 ? -15.771 -0.568 7.672 1.00 91.00 92 GLN A CA 1
ATOM 690 C C . GLN A 1 92 ? -14.274 -0.224 7.628 1.00 91.00 92 GLN A C 1
ATOM 692 O O . GLN A 1 92 ? -13.920 0.951 7.638 1.00 91.00 92 GLN A O 1
ATOM 697 N N . PHE A 1 93 ? -13.401 -1.225 7.482 1.00 92.81 93 PHE A N 1
ATOM 698 C CA . PHE A 1 93 ? -11.957 -1.032 7.333 1.00 92.81 93 PHE A CA 1
ATOM 699 C C . PHE A 1 93 ? -11.622 -0.106 6.152 1.00 92.81 93 PHE A C 1
ATOM 701 O O . PHE A 1 93 ? -10.797 0.799 6.281 1.00 92.81 93 PHE A O 1
ATOM 708 N N . LEU A 1 94 ? -12.285 -0.287 5.004 1.00 89.75 94 LEU A N 1
ATOM 709 C CA . LEU A 1 94 ? -12.023 0.530 3.817 1.00 89.75 94 LEU A CA 1
ATOM 710 C C . LEU A 1 94 ? -12.470 1.976 3.987 1.00 89.75 94 LEU A C 1
ATOM 712 O O . LEU A 1 94 ? -11.794 2.869 3.479 1.00 89.75 94 LEU A O 1
ATOM 716 N N . MET A 1 95 ? -13.573 2.203 4.696 1.00 87.19 95 MET A N 1
ATOM 717 C CA . MET A 1 95 ? -14.051 3.545 5.010 1.00 87.19 95 MET A CA 1
ATOM 718 C C . MET A 1 95 ? -13.123 4.239 6.008 1.00 87.19 95 MET A C 1
ATOM 720 O O . MET A 1 95 ? -12.670 5.349 5.725 1.00 87.19 95 MET A O 1
ATOM 724 N N . ASP A 1 96 ? -12.760 3.560 7.100 1.00 90.56 96 ASP A N 1
ATOM 725 C CA . ASP A 1 96 ? -11.924 4.106 8.177 1.00 90.56 96 ASP A CA 1
ATOM 726 C C . ASP A 1 96 ? -10.522 4.512 7.689 1.00 90.56 96 ASP A C 1
ATOM 728 O O . ASP A 1 96 ? -9.958 5.500 8.156 1.00 90.56 96 ASP A O 1
ATOM 732 N N . VAL A 1 97 ? -9.949 3.774 6.731 1.00 88.31 97 VAL A N 1
ATOM 733 C CA . VAL A 1 97 ? -8.581 4.014 6.230 1.00 88.31 97 VAL A CA 1
ATOM 734 C C . VAL A 1 97 ? -8.548 4.896 4.968 1.00 88.31 97 VAL A C 1
ATOM 736 O O . VAL A 1 97 ? -7.491 5.406 4.590 1.00 88.31 97 VAL A O 1
ATOM 739 N N . SER A 1 98 ? -9.692 5.130 4.314 1.00 85.50 98 SER A N 1
ATOM 740 C CA . SER A 1 98 ? -9.781 5.811 3.009 1.00 85.50 98 SER A CA 1
ATOM 741 C C . SER A 1 98 ? -9.076 7.174 2.951 1.00 85.50 98 SER A C 1
ATOM 743 O O . SER A 1 98 ? -8.351 7.460 1.994 1.00 85.50 98 SER A O 1
ATOM 745 N N . GLU A 1 99 ? -9.244 8.010 3.976 1.00 85.56 99 GLU A N 1
ATOM 746 C CA . GLU A 1 99 ? -8.673 9.357 4.016 1.00 85.56 99 GLU A CA 1
ATOM 747 C C . GLU A 1 99 ? -7.150 9.340 4.176 1.00 85.56 99 GLU A C 1
ATOM 749 O O . GLU A 1 99 ? -6.434 9.994 3.409 1.00 85.56 99 GLU A O 1
ATOM 754 N N . ALA A 1 100 ? -6.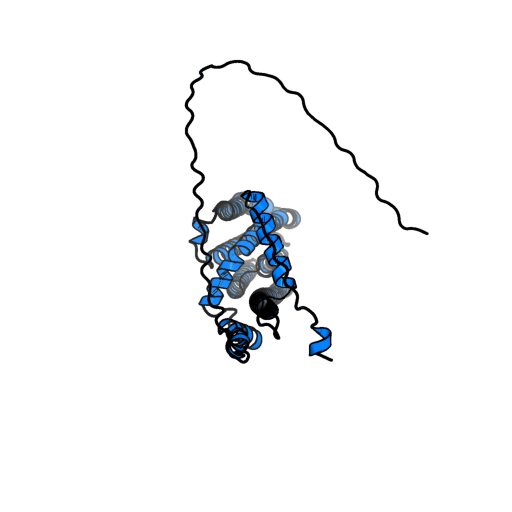647 8.551 5.130 1.00 88.38 100 ALA A N 1
ATOM 755 C CA . ALA A 1 100 ? -5.213 8.370 5.331 1.00 88.38 100 ALA A CA 1
ATOM 756 C C . ALA A 1 100 ? -4.552 7.825 4.057 1.00 88.38 100 ALA A C 1
ATOM 758 O O . ALA A 1 100 ? -3.490 8.297 3.645 1.00 88.38 100 ALA A O 1
ATOM 759 N N . ARG A 1 101 ? -5.229 6.895 3.375 1.00 88.06 101 ARG A N 1
ATOM 760 C CA . ARG A 1 101 ? -4.767 6.293 2.125 1.00 88.06 101 ARG A CA 1
ATOM 761 C C . ARG A 1 101 ? -4.726 7.284 0.967 1.00 88.06 101 ARG A C 1
ATOM 763 O O . ARG A 1 101 ? -3.750 7.298 0.223 1.00 88.06 101 ARG A O 1
ATOM 770 N N . ARG A 1 102 ? -5.726 8.162 0.846 1.00 86.44 102 ARG A N 1
ATOM 771 C CA . ARG A 1 102 ? -5.733 9.257 -0.140 1.00 86.44 102 ARG A CA 1
ATOM 772 C C . ARG A 1 102 ? -4.569 10.221 0.088 1.00 86.44 102 ARG A C 1
ATOM 774 O O . ARG A 1 102 ? -3.888 10.596 -0.862 1.00 86.44 102 ARG A O 1
ATOM 781 N N . ARG A 1 103 ? -4.319 10.616 1.341 1.00 88.94 103 ARG A N 1
ATOM 782 C CA . ARG A 1 103 ? -3.196 11.502 1.683 1.00 88.94 103 ARG A CA 1
ATOM 783 C C . ARG A 1 103 ? -1.852 10.847 1.368 1.00 88.94 103 ARG A C 1
ATOM 785 O O . ARG A 1 103 ? -0.999 11.487 0.759 1.00 88.94 103 ARG A O 1
ATOM 792 N N . HIS A 1 104 ? -1.684 9.580 1.750 1.00 91.62 104 HIS A N 1
ATOM 793 C CA . HIS A 1 104 ? -0.490 8.798 1.427 1.00 91.62 104 HIS A CA 1
ATOM 794 C C . HIS A 1 104 ? -0.270 8.704 -0.082 1.00 91.62 104 HIS A C 1
ATOM 796 O O . HIS A 1 104 ? 0.838 8.962 -0.545 1.00 91.62 104 HIS A O 1
ATOM 802 N N . PHE A 1 105 ? -1.326 8.418 -0.851 1.00 89.88 105 PHE A N 1
ATOM 803 C CA . PHE A 1 105 ? -1.286 8.391 -2.314 1.00 89.88 105 PHE A CA 1
ATOM 804 C C . PHE A 1 105 ? -0.736 9.706 -2.882 1.00 89.88 105 PHE A C 1
ATOM 806 O O . PHE A 1 105 ? 0.242 9.680 -3.616 1.00 89.88 105 PHE A O 1
ATOM 813 N N . VAL A 1 106 ? -1.287 10.861 -2.492 1.00 90.94 106 VAL A N 1
ATOM 814 C CA . VAL A 1 106 ? -0.842 12.160 -3.033 1.00 90.94 106 VAL A CA 1
ATOM 815 C C . VAL A 1 106 ? 0.641 12.404 -2.746 1.00 90.94 106 VAL A C 1
ATOM 817 O O . VAL A 1 106 ? 1.398 12.745 -3.650 1.00 90.94 106 VAL A O 1
ATOM 820 N N . ILE A 1 107 ? 1.071 12.192 -1.500 1.00 93.56 107 ILE A N 1
ATOM 821 C CA . ILE A 1 107 ? 2.462 12.431 -1.089 1.00 93.56 107 ILE A CA 1
ATOM 822 C C . ILE A 1 107 ? 3.416 11.489 -1.834 1.00 93.56 107 ILE A C 1
ATOM 824 O O . ILE A 1 107 ? 4.415 11.932 -2.400 1.00 93.56 107 ILE A O 1
ATOM 828 N N . SER A 1 108 ? 3.101 10.194 -1.860 1.00 94.12 108 SER A N 1
ATOM 829 C CA . SER A 1 108 ? 3.941 9.189 -2.517 1.00 94.12 108 SER A CA 1
ATOM 830 C C . SER A 1 108 ? 3.990 9.365 -4.036 1.00 94.12 108 SER A C 1
ATOM 832 O O . SER A 1 108 ? 5.063 9.200 -4.608 1.00 94.12 108 SER A O 1
ATOM 834 N N . SER A 1 109 ? 2.897 9.774 -4.690 1.00 92.88 109 SER A N 1
ATOM 835 C CA . SER A 1 109 ? 2.884 10.078 -6.126 1.00 92.88 109 SER A CA 1
ATOM 836 C C . SER A 1 109 ? 3.712 11.313 -6.481 1.00 92.88 109 SER A C 1
ATOM 838 O O . SER A 1 109 ? 4.390 11.299 -7.503 1.00 92.88 109 SER A O 1
ATOM 840 N N . VAL A 1 110 ? 3.729 12.357 -5.643 1.00 94.69 110 VAL A N 1
ATOM 841 C CA . VAL A 1 110 ? 4.620 13.516 -5.852 1.00 94.69 110 VAL A CA 1
ATOM 842 C C . VAL A 1 110 ? 6.085 13.095 -5.747 1.00 94.69 110 VAL A C 1
ATOM 844 O O . VAL A 1 110 ? 6.882 13.422 -6.624 1.00 94.69 110 VAL A O 1
ATOM 847 N N . ILE A 1 111 ? 6.443 12.326 -4.715 1.00 93.88 111 ILE A N 1
ATOM 848 C CA . ILE A 1 111 ? 7.810 11.810 -4.545 1.00 93.88 111 ILE A CA 1
ATOM 849 C C . ILE A 1 111 ? 8.205 10.931 -5.738 1.00 93.88 111 ILE A C 1
ATOM 851 O O . ILE A 1 111 ? 9.292 11.089 -6.291 1.00 93.88 111 ILE A O 1
ATOM 855 N N . ALA A 1 112 ? 7.317 10.038 -6.173 1.00 92.69 112 ALA A N 1
ATOM 856 C CA . ALA A 1 112 ? 7.557 9.176 -7.323 1.00 92.69 112 ALA A CA 1
ATOM 857 C C . ALA A 1 112 ? 7.735 9.969 -8.613 1.00 92.69 112 ALA A C 1
ATOM 859 O O . ALA A 1 112 ? 8.610 9.638 -9.404 1.00 92.69 112 ALA A O 1
ATOM 860 N N . LEU A 1 113 ? 6.962 11.038 -8.806 1.00 95.00 113 LEU A N 1
ATOM 861 C CA . LEU A 1 113 ? 7.082 11.908 -9.968 1.00 95.00 113 LEU A CA 1
ATOM 862 C C . LEU A 1 113 ? 8.416 12.667 -9.985 1.00 95.00 113 LEU A C 1
ATOM 864 O O . LEU A 1 113 ? 9.015 12.828 -11.048 1.00 95.00 113 LEU A O 1
ATOM 868 N N . LEU A 1 114 ? 8.916 13.088 -8.819 1.00 95.19 114 LEU A N 1
ATOM 869 C CA . LEU A 1 114 ? 10.247 13.689 -8.692 1.00 95.19 114 LEU A CA 1
ATOM 870 C C . LEU A 1 114 ? 11.351 12.683 -9.029 1.00 95.19 114 LEU A C 1
ATOM 872 O O . LEU A 1 114 ? 12.231 12.994 -9.825 1.00 95.19 114 LEU A O 1
ATOM 876 N N . ILE A 1 115 ? 11.282 11.467 -8.479 1.00 93.62 115 ILE A N 1
ATOM 877 C CA . ILE A 1 115 ? 12.248 10.396 -8.776 1.00 93.62 115 ILE A CA 1
ATOM 878 C C . ILE A 1 115 ? 12.187 10.020 -10.262 1.00 93.62 115 ILE A C 1
ATOM 880 O O . ILE A 1 115 ? 13.222 9.911 -10.914 1.00 93.62 115 ILE A O 1
ATOM 884 N N . TYR A 1 116 ? 10.981 9.878 -10.815 1.00 93.56 116 TYR A N 1
ATOM 885 C CA . TYR A 1 116 ? 10.750 9.560 -12.220 1.00 93.56 116 TYR A CA 1
ATOM 886 C C . TYR A 1 116 ? 11.369 10.609 -13.146 1.00 93.56 116 TYR A C 1
ATOM 888 O O . TYR A 1 116 ? 12.051 10.244 -14.095 1.00 93.56 116 TYR A O 1
ATOM 896 N N . ASN A 1 117 ? 11.199 11.904 -12.876 1.00 95.31 117 ASN A N 1
ATOM 897 C CA . ASN A 1 117 ? 11.863 12.942 -13.668 1.00 95.31 117 ASN A CA 1
ATOM 898 C C . ASN A 1 117 ? 13.370 13.027 -13.389 1.00 95.31 117 ASN A C 1
ATOM 900 O O . ASN A 1 117 ? 14.136 13.339 -14.294 1.00 95.31 117 ASN A O 1
ATOM 904 N N . GLY A 1 118 ? 13.820 12.682 -12.180 1.00 94.38 118 GLY A N 1
ATOM 905 C CA . GLY A 1 118 ? 15.240 12.597 -11.831 1.00 94.38 118 GLY A CA 1
ATOM 906 C C . GLY A 1 118 ? 16.026 11.605 -12.695 1.00 94.38 118 GLY A C 1
ATOM 907 O O . GLY A 1 118 ? 17.209 11.825 -12.950 1.00 94.38 118 GLY A O 1
ATOM 908 N N . PHE A 1 119 ? 15.370 10.571 -13.233 1.00 93.12 119 PHE A N 1
ATOM 909 C CA . PHE A 1 119 ? 15.989 9.663 -14.204 1.00 93.12 119 PHE A CA 1
ATOM 910 C C . PHE A 1 119 ? 16.415 10.344 -15.510 1.00 93.12 119 PHE A C 1
ATOM 912 O O . PHE A 1 119 ? 17.251 9.773 -16.199 1.00 93.12 119 PHE A O 1
ATOM 919 N N . LEU A 1 120 ? 15.979 11.577 -15.807 1.00 94.56 120 LEU A N 1
ATOM 920 C CA . LEU A 1 120 ? 16.537 12.358 -16.921 1.00 94.56 120 LEU A CA 1
ATOM 921 C C . LEU A 1 120 ? 18.050 12.566 -16.798 1.00 94.56 120 LEU A C 1
ATOM 923 O O . LEU A 1 120 ? 18.738 12.695 -17.806 1.00 94.56 120 LEU A O 1
ATOM 927 N N . VAL A 1 121 ? 18.588 12.569 -15.575 1.00 94.06 121 VAL A N 1
ATOM 928 C CA . VAL A 1 121 ? 20.038 12.615 -15.353 1.00 94.06 121 VAL A CA 1
ATOM 929 C C . VAL A 1 121 ? 20.695 11.327 -15.849 1.00 94.06 121 VAL A C 1
ATOM 931 O O . VAL A 1 121 ? 21.712 11.388 -16.534 1.00 94.06 121 VAL A O 1
ATOM 934 N N . ALA A 1 122 ? 20.103 10.166 -15.556 1.00 90.12 122 ALA A N 1
ATOM 935 C CA . ALA A 1 122 ? 20.581 8.887 -16.078 1.00 90.12 122 ALA A CA 1
ATOM 936 C C . ALA A 1 122 ? 20.416 8.819 -17.605 1.00 90.12 122 ALA A C 1
ATOM 938 O O . ALA A 1 122 ? 21.367 8.452 -18.289 1.00 90.12 122 ALA A O 1
ATOM 939 N N . ASP A 1 123 ? 19.264 9.263 -18.129 1.00 91.81 123 ASP A N 1
ATOM 940 C CA . ASP A 1 123 ? 18.977 9.409 -19.563 1.00 91.81 123 ASP A CA 1
ATOM 941 C C . ASP A 1 123 ? 20.089 10.219 -20.260 1.00 91.81 123 ASP A C 1
ATOM 943 O O . ASP A 1 123 ? 20.679 9.758 -21.231 1.00 91.81 123 ASP A O 1
ATOM 947 N N . TYR A 1 124 ? 20.472 11.375 -19.709 1.00 91.94 124 TYR A N 1
ATOM 948 C CA . TYR A 1 124 ? 21.530 12.222 -20.268 1.00 91.94 124 TYR A CA 1
ATOM 949 C C . TYR A 1 124 ? 22.930 11.592 -20.202 1.00 91.94 124 TYR A C 1
ATOM 951 O O . TYR A 1 124 ? 23.712 11.721 -21.147 1.00 91.94 124 TYR A O 1
ATOM 959 N N . LEU A 1 125 ? 23.269 10.948 -19.080 1.00 90.62 125 LEU A N 1
ATOM 960 C CA . LEU A 1 125 ? 24.610 10.408 -18.839 1.00 90.62 125 LEU A CA 1
ATOM 961 C C . LEU A 1 125 ? 24.875 9.105 -19.599 1.00 90.62 125 LEU A C 1
ATOM 963 O O . LEU A 1 125 ? 26.005 8.883 -20.029 1.00 90.62 125 LEU A O 1
ATOM 967 N N . MET A 1 126 ? 23.868 8.244 -19.748 1.00 87.75 126 MET A N 1
ATOM 968 C CA . MET A 1 126 ? 24.034 6.905 -20.318 1.00 87.75 126 MET A CA 1
ATOM 969 C C . MET A 1 126 ? 23.517 6.798 -21.759 1.00 87.75 126 MET A C 1
ATOM 971 O O . MET A 1 126 ? 24.085 6.029 -22.531 1.00 87.75 126 MET A O 1
ATOM 975 N N . ALA A 1 127 ? 22.494 7.570 -22.144 1.00 86.25 127 ALA A N 1
ATOM 976 C CA . ALA A 1 127 ? 21.852 7.479 -23.457 1.00 86.25 127 ALA A CA 1
ATOM 977 C C . ALA A 1 127 ? 21.510 8.867 -24.032 1.00 86.25 127 ALA A C 1
ATOM 979 O O . ALA A 1 127 ? 20.357 9.264 -24.206 1.00 86.25 127 ALA A O 1
ATOM 980 N N . ARG A 1 128 ? 22.556 9.646 -24.330 1.00 89.94 128 ARG A N 1
ATOM 981 C CA . ARG A 1 128 ? 22.416 11.027 -24.823 1.00 89.94 128 ARG A CA 1
ATOM 982 C C . ARG A 1 128 ? 21.690 11.133 -26.173 1.00 89.94 128 ARG A C 1
ATOM 984 O O . ARG A 1 128 ? 21.128 12.184 -26.467 1.00 89.94 128 ARG A O 1
ATOM 991 N N . ASP A 1 129 ? 21.700 10.070 -26.975 1.00 90.31 129 ASP A N 1
ATOM 992 C CA . ASP A 1 129 ? 21.014 9.960 -28.269 1.00 90.31 129 ASP A CA 1
ATOM 993 C C . ASP A 1 129 ? 19.485 10.057 -28.145 1.00 90.31 129 ASP A C 1
ATOM 995 O O . ASP A 1 129 ? 18.844 10.699 -28.972 1.00 90.31 129 ASP A O 1
ATOM 999 N N . ILE A 1 130 ? 18.915 9.488 -27.082 1.00 89.88 130 ILE A N 1
ATOM 1000 C CA . ILE A 1 130 ? 17.466 9.460 -26.816 1.00 89.88 130 ILE A CA 1
ATOM 1001 C C . ILE A 1 130 ? 17.017 10.467 -25.751 1.00 89.88 130 ILE A C 1
ATOM 1003 O O . ILE A 1 130 ? 15.841 10.502 -25.390 1.00 89.88 130 ILE A O 1
ATOM 1007 N N . PHE A 1 131 ? 17.924 11.303 -25.238 1.00 93.75 131 PHE A N 1
ATOM 1008 C CA . PHE A 1 131 ? 17.622 12.222 -24.137 1.00 93.75 131 PHE A CA 1
ATOM 1009 C C . PHE A 1 131 ? 16.411 13.119 -24.425 1.00 93.75 131 PHE A C 1
ATOM 1011 O O . PHE A 1 131 ? 15.550 13.276 -23.565 1.00 93.75 131 PHE A O 1
ATOM 1018 N N . TRP A 1 132 ? 16.317 13.688 -25.630 1.00 94.75 132 TRP A N 1
ATOM 1019 C CA . TRP A 1 132 ? 15.209 14.580 -25.984 1.00 94.75 132 TRP A CA 1
ATOM 1020 C C . TRP A 1 132 ? 13.873 13.846 -26.092 1.00 94.75 132 TRP A C 1
ATOM 1022 O O . TRP A 1 132 ? 12.868 14.354 -25.606 1.00 94.75 132 TRP A O 1
ATOM 1032 N N . LEU A 1 133 ? 13.877 12.617 -26.615 1.00 93.44 133 LEU A N 1
ATOM 1033 C CA . LEU A 1 133 ? 12.692 11.760 -26.625 1.00 93.44 133 LEU A CA 1
ATOM 1034 C C . LEU A 1 133 ? 12.222 11.460 -25.192 1.00 93.44 133 LEU A C 1
ATOM 1036 O O . LEU A 1 133 ? 11.044 11.620 -24.869 1.00 93.44 133 LEU A O 1
ATOM 1040 N N . ALA A 1 134 ? 13.149 11.081 -24.307 1.00 93.75 134 ALA A N 1
ATOM 1041 C CA . ALA A 1 134 ? 12.849 10.847 -22.897 1.00 93.75 134 ALA A CA 1
ATOM 1042 C C . ALA A 1 134 ? 12.343 12.124 -22.204 1.00 93.75 134 ALA A C 1
ATOM 1044 O O . ALA A 1 134 ? 11.367 12.077 -21.455 1.00 93.75 134 ALA A O 1
ATOM 1045 N N . PHE A 1 135 ? 12.959 13.273 -22.484 1.00 96.50 135 PHE A N 1
ATOM 1046 C CA . PHE A 1 135 ? 12.543 14.573 -21.966 1.00 96.50 135 PHE A CA 1
ATOM 1047 C C . PHE A 1 135 ? 11.108 14.908 -22.371 1.00 96.50 135 PHE A C 1
ATOM 1049 O O . PHE A 1 135 ? 10.300 15.244 -21.507 1.00 96.50 135 PHE A O 1
ATOM 1056 N N . GLU A 1 136 ? 10.758 14.761 -23.648 1.00 95.88 136 GLU A N 1
ATOM 1057 C CA . GLU A 1 136 ? 9.408 15.036 -24.140 1.00 95.88 136 GLU A CA 1
ATOM 1058 C C . GLU A 1 136 ? 8.371 14.126 -23.478 1.00 95.88 136 GLU A C 1
ATOM 1060 O O . GLU A 1 136 ? 7.397 14.614 -22.894 1.00 95.88 136 GLU A O 1
ATOM 1065 N N . ILE A 1 137 ? 8.615 12.813 -23.469 1.00 94.19 137 ILE A N 1
ATOM 1066 C CA . ILE A 1 137 ? 7.719 11.826 -22.852 1.00 94.19 137 ILE A CA 1
ATOM 1067 C C . ILE A 1 137 ? 7.532 12.107 -21.356 1.00 94.19 137 ILE A C 1
ATOM 1069 O O . ILE A 1 137 ? 6.405 12.081 -20.853 1.00 94.19 137 ILE A O 1
ATOM 1073 N N . ARG A 1 138 ? 8.611 12.383 -20.616 1.00 95.25 138 ARG A N 1
ATOM 1074 C CA . ARG A 1 138 ? 8.533 12.591 -19.165 1.00 95.25 138 ARG A CA 1
ATOM 1075 C C . ARG A 1 138 ? 7.925 13.949 -18.811 1.00 95.25 138 ARG A C 1
ATOM 1077 O O . ARG A 1 138 ? 7.016 13.988 -17.982 1.00 95.25 138 ARG A O 1
ATOM 1084 N N . ILE A 1 139 ? 8.385 15.043 -19.419 1.00 96.44 139 ILE A N 1
ATOM 1085 C CA . ILE A 1 139 ? 8.055 16.418 -19.006 1.00 96.44 139 ILE A CA 1
ATOM 1086 C C . ILE A 1 139 ? 6.782 16.944 -19.664 1.00 96.44 139 ILE A C 1
ATOM 1088 O O . ILE A 1 139 ? 6.009 17.619 -18.987 1.00 96.44 139 ILE A O 1
ATOM 1092 N N . PHE A 1 140 ? 6.530 16.636 -20.939 1.00 95.19 140 PHE A N 1
ATOM 1093 C CA . PHE A 1 140 ? 5.364 17.169 -21.654 1.00 95.19 140 PHE A CA 1
ATOM 1094 C C . PHE A 1 140 ? 4.158 16.229 -21.651 1.00 95.19 140 PHE A C 1
ATOM 1096 O O . PHE A 1 140 ? 3.029 16.714 -21.686 1.00 95.19 140 PHE A O 1
ATOM 1103 N N . PHE A 1 141 ? 4.358 14.913 -21.537 1.00 92.62 141 PHE A N 1
ATOM 1104 C CA . PHE A 1 141 ? 3.248 13.952 -21.526 1.00 92.62 141 PHE A CA 1
ATOM 1105 C C . PHE A 1 141 ? 2.958 13.391 -20.134 1.00 92.62 141 PHE A C 1
ATOM 1107 O O . PHE A 1 141 ? 1.878 13.610 -19.582 1.00 92.62 141 PHE A O 1
ATOM 1114 N N . PHE A 1 142 ? 3.911 12.677 -19.536 1.00 93.81 142 PHE A N 1
ATOM 1115 C CA . PHE A 1 142 ? 3.661 11.941 -18.299 1.00 93.81 142 PHE A CA 1
ATOM 1116 C C . PHE A 1 142 ? 3.471 12.870 -17.093 1.00 93.81 142 PHE A C 1
ATOM 1118 O O . PHE A 1 142 ? 2.528 12.701 -16.323 1.00 93.81 142 PHE A O 1
ATOM 1125 N N . THR A 1 143 ? 4.336 13.873 -16.929 1.00 95.62 143 THR A N 1
ATOM 1126 C CA . THR A 1 143 ? 4.313 14.769 -15.762 1.00 95.62 143 THR A CA 1
ATOM 1127 C C . THR A 1 143 ? 3.042 15.614 -15.672 1.00 95.62 143 THR A C 1
ATOM 1129 O O . THR A 1 143 ? 2.426 15.607 -14.604 1.00 95.62 143 THR A O 1
ATOM 1132 N N . PRO A 1 144 ? 2.568 16.287 -16.738 1.00 96.12 144 PRO A N 1
ATOM 1133 C CA . PRO A 1 144 ? 1.337 17.069 -16.672 1.00 96.12 144 PRO A CA 1
ATOM 1134 C C . PRO A 1 144 ? 0.115 16.181 -16.431 1.00 96.12 144 PRO A C 1
ATOM 1136 O O . PRO A 1 144 ? -0.763 16.550 -15.653 1.00 96.12 144 PRO A O 1
ATOM 1139 N N . LEU A 1 145 ? 0.088 14.979 -17.021 1.00 93.44 145 LEU A N 1
ATOM 1140 C CA . LEU A 1 145 ? -0.967 13.996 -16.785 1.00 93.44 145 LEU A CA 1
ATOM 1141 C C . LEU A 1 145 ? -0.976 13.515 -15.325 1.00 93.44 145 LEU A C 1
ATOM 1143 O O . LEU A 1 145 ? -2.028 13.491 -14.688 1.00 93.44 145 LEU A O 1
ATOM 1147 N N . ALA A 1 146 ? 0.191 13.185 -14.766 1.00 93.06 146 ALA A N 1
ATOM 1148 C CA . ALA A 1 146 ? 0.329 12.777 -13.371 1.00 93.06 146 ALA A CA 1
ATOM 1149 C C . ALA A 1 146 ? -0.080 13.902 -12.406 1.00 93.06 146 ALA A C 1
ATOM 1151 O O . ALA A 1 146 ? -0.835 13.658 -11.464 1.00 93.06 146 ALA A O 1
ATOM 1152 N N . LEU A 1 147 ? 0.351 15.142 -12.662 1.00 94.75 147 LEU A N 1
ATOM 1153 C CA . LEU A 1 147 ? -0.047 16.314 -11.877 1.00 94.75 147 LEU A CA 1
ATOM 1154 C C . LEU A 1 147 ? -1.550 16.580 -11.969 1.00 94.75 147 LEU A C 1
ATOM 1156 O O . LEU A 1 147 ? -2.163 16.888 -10.950 1.00 94.75 147 LEU A O 1
ATOM 1160 N N . LEU A 1 148 ? -2.161 16.412 -13.146 1.00 91.69 148 LEU A N 1
ATOM 1161 C CA . LEU A 1 148 ? -3.609 16.515 -13.317 1.00 91.69 148 LEU A CA 1
ATOM 1162 C C . LEU A 1 148 ? -4.339 15.463 -12.474 1.00 91.69 148 LEU A C 1
ATOM 1164 O O . LEU A 1 148 ? -5.274 15.811 -11.758 1.00 91.69 148 LEU A O 1
ATOM 1168 N N . PHE A 1 149 ? -3.904 14.201 -12.488 1.00 88.62 149 PHE A N 1
ATOM 1169 C CA . PHE A 1 149 ? -4.505 13.160 -11.648 1.00 88.62 149 PHE A CA 1
ATOM 1170 C C . PHE A 1 149 ? -4.343 13.448 -10.153 1.00 88.62 149 PHE A C 1
ATOM 1172 O O . PHE A 1 149 ? -5.317 13.339 -9.405 1.00 88.62 149 PHE A O 1
ATOM 1179 N N . ILE A 1 150 ? -3.152 13.867 -9.716 1.00 90.69 150 ILE A N 1
ATOM 1180 C CA . ILE A 1 150 ? -2.901 14.274 -8.325 1.00 90.69 150 ILE A CA 1
ATOM 1181 C C . ILE A 1 150 ? -3.828 15.435 -7.942 1.00 90.69 150 ILE A C 1
ATOM 1183 O O . ILE A 1 150 ? -4.484 15.386 -6.900 1.00 90.69 150 ILE A O 1
ATOM 1187 N N . TYR A 1 151 ? -3.946 16.441 -8.810 1.00 89.56 151 TYR A N 1
ATOM 1188 C CA . TYR A 1 151 ? -4.814 17.594 -8.615 1.00 89.56 151 TYR A CA 1
ATOM 1189 C C . TYR A 1 151 ? -6.291 17.208 -8.527 1.00 89.56 151 TYR A C 1
ATOM 1191 O O . TYR A 1 151 ? -6.985 17.670 -7.626 1.00 89.56 151 TYR A O 1
ATOM 1199 N N . LEU A 1 152 ? -6.784 16.341 -9.415 1.00 86.50 152 LEU A N 1
ATOM 1200 C CA . LEU A 1 152 ? -8.169 15.863 -9.390 1.00 86.50 152 LEU A CA 1
ATOM 1201 C C . LEU A 1 152 ? -8.467 15.084 -8.104 1.00 86.50 152 LEU A C 1
ATOM 1203 O O . LEU A 1 152 ? -9.521 15.285 -7.497 1.00 86.50 152 LEU A O 1
ATOM 1207 N N . ILE A 1 153 ? -7.523 14.255 -7.649 1.00 83.88 153 ILE A N 1
ATOM 1208 C CA . ILE A 1 153 ? -7.649 13.480 -6.408 1.00 83.88 153 ILE A CA 1
ATOM 1209 C C . ILE A 1 153 ? -7.631 14.386 -5.171 1.00 83.88 153 ILE A C 1
ATOM 1211 O O . ILE A 1 153 ? -8.372 14.135 -4.220 1.00 83.88 153 ILE A O 1
ATOM 1215 N N . GLN A 1 154 ? -6.838 15.458 -5.192 1.00 85.00 154 GLN A N 1
ATOM 1216 C CA . GLN A 1 154 ? -6.753 16.432 -4.104 1.00 85.00 154 GLN A CA 1
ATOM 1217 C C . GLN A 1 154 ? -7.939 17.412 -4.081 1.00 85.00 154 GLN A C 1
ATOM 1219 O O . GLN A 1 154 ? -8.446 17.731 -3.008 1.00 85.00 154 GLN A O 1
ATOM 1224 N N . ARG A 1 155 ? -8.387 17.897 -5.249 1.00 80.94 155 ARG A N 1
ATOM 1225 C CA . ARG A 1 155 ? -9.456 18.903 -5.394 1.00 80.94 155 ARG A CA 1
ATOM 1226 C C . ARG A 1 155 ? -10.848 18.316 -5.241 1.00 80.94 155 ARG A C 1
ATOM 1228 O O . ARG A 1 155 ? -11.766 19.035 -4.843 1.00 80.94 155 ARG A O 1
ATOM 1235 N N . SER A 1 156 ? -11.039 17.044 -5.578 1.00 66.31 156 SER A N 1
ATOM 1236 C CA . SER A 1 156 ? -12.287 16.349 -5.290 1.00 66.31 156 SER A CA 1
ATOM 1237 C C . SER A 1 156 ? -12.509 16.368 -3.775 1.00 66.31 156 SER A C 1
ATOM 1239 O O . SER A 1 156 ? -11.981 15.533 -3.042 1.00 66.31 156 SER A O 1
ATOM 1241 N N . ASN A 1 157 ? -13.314 17.332 -3.326 1.00 58.03 157 ASN A N 1
ATOM 1242 C CA . ASN A 1 157 ? -13.648 17.630 -1.936 1.00 58.03 157 ASN A CA 1
ATOM 1243 C C . ASN A 1 157 ? -14.606 16.567 -1.361 1.00 58.03 157 ASN A C 1
ATOM 1245 O O . ASN A 1 157 ? -15.713 16.849 -0.909 1.00 58.03 157 ASN A O 1
ATOM 1249 N N . GLY A 1 158 ? -14.239 15.301 -1.528 1.00 56.19 158 GLY A N 1
ATOM 1250 C CA . GLY A 1 158 ? -15.018 14.134 -1.163 1.00 56.19 158 GLY A CA 1
ATOM 1251 C C . GLY A 1 158 ? -16.143 13.760 -2.134 1.00 56.19 158 GLY A C 1
ATOM 1252 O O . GLY A 1 158 ? -16.315 12.582 -2.392 1.00 56.19 158 GLY A O 1
ATOM 1253 N N . ARG A 1 159 ? -16.906 14.689 -2.721 1.00 60.66 159 ARG A N 1
ATOM 1254 C CA . ARG A 1 159 ? -18.193 14.325 -3.370 1.00 60.66 159 ARG A CA 1
ATOM 1255 C C . ARG A 1 159 ? -18.105 13.355 -4.559 1.00 60.66 159 ARG A C 1
ATOM 1257 O O . ARG A 1 159 ? -18.898 12.427 -4.612 1.00 60.66 159 ARG A O 1
ATOM 1264 N N . PHE A 1 160 ? -17.164 13.546 -5.484 1.00 61.09 160 PHE A N 1
ATOM 1265 C CA . PHE A 1 160 ? -17.029 12.674 -6.665 1.00 61.09 160 PHE A CA 1
ATOM 1266 C C . PHE A 1 160 ? -16.199 11.413 -6.377 1.00 61.09 160 PHE A C 1
ATOM 1268 O O . PHE A 1 160 ? -16.473 10.339 -6.903 1.00 61.09 160 PHE A O 1
ATOM 1275 N N . ILE A 1 161 ? -15.194 11.513 -5.504 1.00 60.88 161 ILE A N 1
ATOM 1276 C CA . ILE A 1 161 ? -14.344 10.366 -5.155 1.00 60.88 161 ILE A CA 1
ATOM 1277 C C . ILE A 1 161 ? -14.982 9.460 -4.094 1.00 60.88 161 ILE A C 1
ATOM 1279 O O . ILE A 1 161 ? -14.752 8.259 -4.144 1.00 60.88 161 ILE A O 1
ATOM 1283 N N . HIS A 1 162 ? -15.825 9.963 -3.183 1.00 62.84 162 HIS A N 1
ATOM 1284 C CA . HIS A 1 162 ? -16.576 9.102 -2.253 1.00 62.84 162 HIS A CA 1
ATOM 1285 C C . HIS A 1 162 ? -17.658 8.278 -2.958 1.00 62.84 162 HIS A C 1
ATOM 1287 O O . HIS A 1 162 ? -18.043 7.236 -2.438 1.00 62.84 162 HIS A O 1
ATOM 1293 N N . SER A 1 163 ? -18.129 8.707 -4.135 1.00 63.72 163 SER A N 1
ATOM 1294 C CA . SER A 1 163 ? -19.008 7.885 -4.973 1.00 63.72 163 SER A CA 1
ATOM 1295 C C . SER A 1 163 ? -18.254 6.837 -5.792 1.00 63.72 163 SER A C 1
ATOM 1297 O O . SER A 1 163 ? -18.877 5.920 -6.322 1.00 63.72 163 SER A O 1
ATOM 1299 N N . LEU A 1 164 ? -16.927 6.956 -5.919 1.00 67.00 164 LEU A N 1
ATOM 1300 C CA . LEU A 1 164 ? -16.132 5.959 -6.622 1.00 67.00 164 LEU A CA 1
ATOM 1301 C C . LEU A 1 164 ? -15.896 4.740 -5.719 1.00 67.00 164 LEU A C 1
ATOM 1303 O O . LEU A 1 164 ? -15.602 4.893 -4.531 1.00 67.00 164 LEU A O 1
ATOM 1307 N N . PRO A 1 165 ? -15.955 3.517 -6.276 1.00 74.19 165 PRO A N 1
ATOM 1308 C CA . PRO A 1 165 ? -15.587 2.313 -5.547 1.00 74.19 165 PRO A CA 1
ATOM 1309 C C . PRO A 1 165 ? -14.196 2.443 -4.920 1.00 74.19 165 PRO A C 1
ATOM 1311 O O . PRO A 1 165 ? -13.273 2.977 -5.538 1.00 74.19 165 PRO A O 1
ATOM 1314 N N . THR A 1 166 ? -14.004 1.873 -3.733 1.00 71.44 166 THR A N 1
ATOM 1315 C CA . THR A 1 166 ? -12.720 1.871 -3.000 1.00 71.44 166 THR A CA 1
ATOM 1316 C C . THR A 1 166 ? -11.563 1.219 -3.774 1.00 71.44 166 THR A C 1
ATOM 1318 O O . THR A 1 166 ? -10.397 1.448 -3.453 1.00 71.44 166 THR A O 1
ATOM 1321 N N . ALA A 1 167 ? -11.875 0.440 -4.814 1.00 79.38 167 ALA A N 1
ATOM 1322 C CA . ALA A 1 167 ? -10.931 -0.146 -5.764 1.00 79.38 167 ALA A CA 1
ATOM 1323 C C . ALA A 1 167 ? -10.354 0.857 -6.784 1.00 79.38 167 ALA A C 1
ATOM 1325 O O . ALA A 1 167 ? -9.287 0.615 -7.340 1.00 79.38 167 ALA A O 1
ATOM 1326 N N . SER A 1 168 ? -11.027 1.983 -7.029 1.00 82.75 168 SER A N 1
ATOM 1327 C CA . SER A 1 168 ? -10.699 2.895 -8.135 1.00 82.75 168 SER A CA 1
ATOM 1328 C C . SER A 1 168 ? -9.309 3.513 -7.994 1.00 82.75 168 SER A C 1
ATOM 1330 O O . SER A 1 168 ? -8.587 3.633 -8.979 1.00 82.75 168 SER A O 1
ATOM 1332 N N . LEU A 1 169 ? -8.901 3.848 -6.764 1.00 83.56 169 LEU A N 1
ATOM 1333 C CA . LEU A 1 169 ? -7.558 4.368 -6.502 1.00 83.56 169 LEU A CA 1
ATOM 1334 C C . LEU A 1 169 ? -6.476 3.336 -6.838 1.00 83.56 169 LEU A C 1
ATOM 1336 O O . LEU A 1 169 ? -5.482 3.704 -7.453 1.00 83.56 169 LEU A O 1
ATOM 1340 N N . GLU A 1 170 ? -6.680 2.054 -6.515 1.00 89.19 170 GLU A N 1
ATOM 1341 C CA . GLU A 1 170 ? -5.713 1.007 -6.876 1.00 89.19 170 GLU A CA 1
ATOM 1342 C C . GLU A 1 170 ? -5.549 0.910 -8.387 1.00 89.19 170 GLU A C 1
ATOM 1344 O O . GLU A 1 170 ? -4.431 0.867 -8.886 1.00 89.19 170 GLU A O 1
ATOM 1349 N N . VAL A 1 171 ? -6.664 0.914 -9.118 1.00 90.88 171 VAL A N 1
ATOM 1350 C CA . VAL A 1 171 ? -6.653 0.804 -10.579 1.00 90.88 171 VAL A CA 1
ATOM 1351 C C . VAL A 1 171 ? -5.921 1.987 -11.208 1.00 90.88 171 VAL A C 1
ATOM 1353 O O . VAL A 1 171 ? -5.090 1.779 -12.089 1.00 90.88 171 VAL A O 1
ATOM 1356 N N . ILE A 1 172 ? -6.168 3.213 -10.734 1.00 89.25 172 ILE A N 1
ATOM 1357 C CA . ILE A 1 172 ? -5.476 4.419 -11.216 1.00 89.25 172 ILE A CA 1
ATOM 1358 C C . ILE A 1 172 ? -3.964 4.301 -10.992 1.00 89.25 172 ILE A C 1
ATOM 1360 O O . ILE A 1 172 ? -3.185 4.547 -11.911 1.00 89.25 172 ILE A O 1
ATOM 1364 N N . VAL A 1 173 ? -3.546 3.890 -9.792 1.00 89.69 173 VAL A N 1
ATOM 1365 C CA . VAL A 1 173 ? -2.129 3.735 -9.431 1.00 89.69 173 VAL A CA 1
ATOM 1366 C C . VAL A 1 173 ? -1.451 2.677 -10.294 1.00 89.69 173 VAL A C 1
ATOM 1368 O O . VAL A 1 173 ? -0.390 2.933 -10.858 1.00 89.69 173 VAL A O 1
ATOM 1371 N N . VAL A 1 174 ? -2.058 1.491 -10.392 1.00 94.62 174 VAL A N 1
ATOM 1372 C CA . VAL A 1 174 ? -1.531 0.376 -11.186 1.00 94.62 174 VAL A CA 1
ATOM 1373 C C . VAL A 1 174 ? -1.394 0.808 -12.641 1.00 94.62 174 VAL A C 1
ATOM 1375 O O . VAL A 1 174 ? -0.337 0.618 -13.232 1.00 94.62 174 VAL A O 1
ATOM 1378 N N . SER A 1 175 ? -2.415 1.467 -13.192 1.00 93.50 175 SER A N 1
ATOM 1379 C CA . SER A 1 175 ? -2.391 1.968 -14.569 1.00 93.50 175 SER A CA 1
ATOM 1380 C C . SER A 1 175 ? -1.278 2.997 -14.777 1.00 93.50 175 SER A C 1
ATOM 1382 O O . SER A 1 175 ? -0.482 2.851 -15.698 1.00 93.50 175 SER A O 1
ATOM 1384 N N . GLY A 1 176 ? -1.159 3.998 -13.900 1.00 92.00 176 GLY A N 1
ATOM 1385 C CA . GLY A 1 176 ? -0.107 5.016 -13.989 1.00 92.00 176 GLY A CA 1
ATOM 1386 C C . GLY A 1 176 ? 1.303 4.430 -13.877 1.00 92.00 176 GLY A C 1
ATOM 1387 O O . GLY A 1 176 ? 2.190 4.802 -14.644 1.00 92.00 176 GLY A O 1
ATOM 1388 N N . GLY A 1 177 ? 1.504 3.467 -12.974 1.00 92.75 177 GLY A N 1
ATOM 1389 C CA . GLY A 1 177 ? 2.775 2.759 -12.832 1.00 92.75 177 GLY A CA 1
ATOM 1390 C C . GLY A 1 177 ? 3.119 1.891 -14.047 1.00 92.75 177 GLY A C 1
ATOM 1391 O O . GLY A 1 177 ? 4.272 1.871 -14.466 1.00 92.75 177 GLY A O 1
ATOM 1392 N N . LEU A 1 178 ? 2.135 1.215 -14.653 1.00 95.56 178 LEU A N 1
ATOM 1393 C CA . LEU A 1 178 ? 2.343 0.438 -15.881 1.00 95.56 178 LEU A CA 1
ATOM 1394 C C . LEU A 1 178 ? 2.608 1.333 -17.093 1.00 95.56 178 LEU A C 1
ATOM 1396 O O . LEU A 1 178 ? 3.443 0.982 -17.920 1.00 95.56 178 LEU A O 1
ATOM 1400 N N . ILE A 1 179 ? 1.975 2.506 -17.174 1.00 94.19 179 ILE A N 1
ATOM 1401 C CA . ILE A 1 179 ? 2.291 3.514 -18.195 1.00 94.19 179 ILE A CA 1
ATOM 1402 C C . ILE A 1 179 ? 3.738 3.997 -18.029 1.00 94.19 179 ILE A C 1
ATOM 1404 O O . ILE A 1 179 ? 4.452 4.087 -19.020 1.00 94.19 179 ILE A O 1
ATOM 1408 N N . ALA A 1 180 ? 4.201 4.242 -16.798 1.00 92.31 180 ALA A N 1
ATOM 1409 C CA . ALA A 1 180 ? 5.594 4.618 -16.530 1.00 92.31 180 ALA A CA 1
ATOM 1410 C C . ALA A 1 180 ? 6.595 3.492 -16.858 1.00 92.31 180 ALA A C 1
ATOM 1412 O O . ALA A 1 180 ? 7.699 3.744 -17.334 1.00 92.31 180 ALA A O 1
ATOM 1413 N N . ALA A 1 181 ? 6.228 2.235 -16.599 1.00 93.69 181 ALA A N 1
ATOM 1414 C CA . ALA A 1 181 ? 7.041 1.078 -16.972 1.00 93.69 181 ALA A CA 1
ATOM 1415 C C . ALA A 1 181 ? 7.092 0.894 -18.498 1.00 93.69 181 ALA A C 1
ATO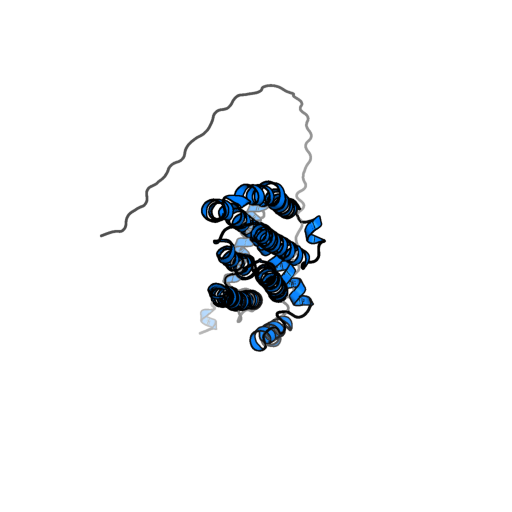M 1417 O O . ALA A 1 181 ? 8.143 0.586 -19.053 1.00 93.69 181 ALA A O 1
ATOM 1418 N N . GLY A 1 182 ? 5.960 1.098 -19.176 1.00 93.50 182 GLY A N 1
ATOM 1419 C CA . GLY A 1 182 ? 5.848 1.031 -20.629 1.00 93.50 182 GLY A CA 1
ATOM 1420 C C . GLY A 1 182 ? 6.593 2.166 -21.327 1.00 93.50 182 GLY A C 1
ATOM 1421 O O . GLY A 1 182 ? 7.280 1.912 -22.309 1.00 93.50 182 GLY A O 1
ATOM 1422 N N . SER A 1 183 ? 6.533 3.395 -20.800 1.00 92.06 183 SER A N 1
ATOM 1423 C CA . SER A 1 183 ? 7.321 4.516 -21.326 1.00 92.06 183 SER A CA 1
ATOM 1424 C C . SER A 1 183 ? 8.815 4.252 -21.190 1.00 92.06 183 SER A C 1
ATOM 1426 O O . SER A 1 183 ? 9.555 4.513 -22.131 1.00 92.06 183 SER A O 1
ATOM 1428 N N . LEU A 1 184 ? 9.254 3.674 -20.065 1.00 90.31 184 LEU A N 1
ATOM 1429 C CA . LEU A 1 184 ? 10.630 3.218 -19.904 1.00 90.31 184 LEU A CA 1
ATOM 1430 C C . LEU A 1 184 ? 10.966 2.178 -20.981 1.00 90.31 184 LEU A C 1
ATOM 1432 O O . LEU A 1 184 ? 11.887 2.410 -21.750 1.00 90.31 184 LEU A O 1
ATOM 1436 N N . ALA A 1 185 ? 10.193 1.095 -21.109 1.00 91.38 185 ALA A N 1
ATOM 1437 C CA . ALA A 1 185 ? 10.424 0.062 -22.127 1.00 91.38 185 ALA A CA 1
ATOM 1438 C C . ALA A 1 185 ? 10.525 0.631 -23.555 1.00 91.38 185 ALA A C 1
ATOM 1440 O O . ALA A 1 185 ? 11.410 0.236 -24.308 1.00 91.38 185 ALA A O 1
ATOM 1441 N N . PHE A 1 186 ? 9.654 1.582 -23.896 1.00 90.94 186 PHE A N 1
ATOM 1442 C CA . PHE A 1 186 ? 9.647 2.261 -25.189 1.00 90.94 186 PHE A CA 1
ATOM 1443 C C . PHE A 1 186 ? 10.895 3.129 -25.404 1.00 90.94 186 PHE A C 1
ATOM 1445 O O . PHE A 1 186 ? 11.523 3.071 -26.454 1.00 90.94 186 PHE A O 1
ATOM 1452 N N . ILE A 1 187 ? 11.305 3.901 -24.395 1.00 88.50 187 ILE A N 1
ATOM 1453 C CA . ILE A 1 187 ? 12.551 4.676 -24.455 1.00 88.50 187 ILE A CA 1
ATOM 1454 C C . ILE A 1 187 ? 13.749 3.735 -24.677 1.00 88.50 187 ILE A C 1
ATOM 1456 O O . ILE A 1 187 ? 14.646 4.055 -25.455 1.00 88.50 187 ILE A O 1
ATOM 1460 N N . LEU A 1 188 ? 13.753 2.558 -24.037 1.00 85.69 188 LEU A N 1
ATOM 1461 C CA . LEU A 1 188 ? 14.818 1.567 -24.198 1.00 85.69 188 LEU A CA 1
ATOM 1462 C C . LEU A 1 188 ? 14.859 0.979 -25.610 1.00 85.69 188 LEU A C 1
ATOM 1464 O O . LEU A 1 188 ? 15.954 0.779 -26.123 1.00 85.69 188 LEU A O 1
ATOM 1468 N N . SER A 1 189 ? 13.712 0.713 -26.242 1.00 87.12 189 SER A N 1
ATOM 1469 C CA . SER A 1 189 ? 13.686 0.138 -27.595 1.00 87.12 189 SER A CA 1
ATOM 1470 C C . SER A 1 189 ? 14.232 1.078 -28.672 1.00 87.12 189 SER A C 1
ATOM 1472 O O . SER A 1 189 ? 14.626 0.612 -29.734 1.00 87.12 189 SER A O 1
ATOM 1474 N N . GLU A 1 190 ? 14.279 2.383 -28.403 1.00 88.62 190 GLU A N 1
ATOM 1475 C CA . GLU A 1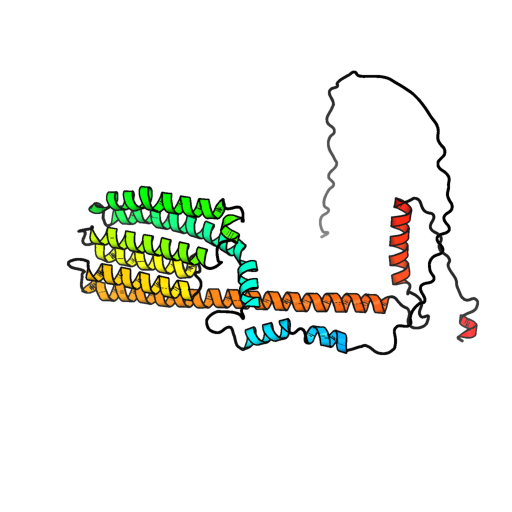 190 ? 14.750 3.389 -29.362 1.00 88.62 190 GLU A CA 1
ATOM 1476 C C . GLU A 1 190 ? 16.253 3.697 -29.248 1.00 88.62 190 GLU A C 1
ATOM 1478 O O . GLU A 1 190 ? 16.849 4.235 -30.185 1.00 88.62 190 GLU A O 1
ATOM 1483 N N . THR A 1 191 ? 16.905 3.374 -28.123 1.00 84.38 191 THR A N 1
ATOM 1484 C CA . THR A 1 191 ? 18.336 3.680 -27.953 1.00 84.38 191 THR A CA 1
ATOM 1485 C C . THR A 1 191 ? 19.227 2.653 -28.640 1.00 84.38 191 THR A C 1
ATOM 1487 O O . THR A 1 191 ? 19.019 1.445 -28.557 1.00 84.38 191 THR A O 1
ATOM 1490 N N . LYS A 1 192 ? 20.288 3.142 -29.287 1.00 83.88 192 LYS A N 1
ATOM 1491 C CA . LYS A 1 192 ? 21.305 2.301 -29.945 1.00 83.88 192 LYS A CA 1
ATOM 1492 C C . LYS A 1 192 ? 22.595 2.210 -29.137 1.00 83.88 192 LYS A C 1
ATOM 1494 O O . LYS A 1 192 ? 23.604 1.693 -29.617 1.00 83.88 192 LYS A O 1
ATOM 1499 N N . THR A 1 193 ? 22.595 2.758 -27.925 1.00 85.44 193 THR A N 1
ATOM 1500 C CA . THR A 1 193 ? 23.786 2.791 -27.082 1.00 85.44 193 THR A CA 1
ATOM 1501 C C . THR A 1 193 ? 24.087 1.414 -26.490 1.00 85.44 193 THR A C 1
ATOM 1503 O O . THR A 1 193 ? 23.173 0.666 -26.138 1.00 85.44 193 THR A O 1
ATOM 1506 N N . PRO A 1 194 ? 25.371 1.080 -26.272 1.00 82.94 194 PRO A N 1
ATOM 1507 C CA . PRO A 1 194 ? 25.743 -0.163 -25.594 1.00 82.94 194 PRO A CA 1
ATOM 1508 C C . PRO A 1 194 ? 25.274 -0.197 -24.129 1.00 82.94 194 PRO A C 1
ATOM 1510 O O . PRO A 1 194 ? 25.290 -1.253 -23.498 1.00 82.94 194 PRO A O 1
ATOM 1513 N N . PHE A 1 195 ? 24.854 0.948 -23.577 1.00 84.69 195 PHE A N 1
ATOM 1514 C CA . PHE A 1 195 ? 24.378 1.063 -22.205 1.00 84.69 195 PHE A CA 1
ATOM 1515 C C . PHE A 1 195 ? 22.886 0.742 -22.035 1.00 84.69 195 PHE A C 1
ATOM 1517 O O . PHE A 1 195 ? 22.435 0.624 -20.895 1.00 84.69 195 PHE A O 1
ATOM 1524 N N . ALA A 1 196 ? 22.134 0.541 -23.125 1.00 82.94 196 ALA A N 1
ATOM 1525 C CA . ALA A 1 196 ? 20.697 0.252 -23.107 1.00 82.94 196 ALA A CA 1
ATOM 1526 C C . ALA A 1 196 ? 20.330 -0.914 -22.172 1.00 82.94 196 ALA A C 1
ATOM 1528 O O . ALA A 1 196 ? 19.374 -0.833 -21.402 1.00 82.94 196 ALA A O 1
ATOM 1529 N N . ALA A 1 197 ? 21.154 -1.967 -22.146 1.00 86.56 197 ALA A N 1
ATOM 1530 C CA . ALA A 1 197 ? 20.938 -3.121 -21.278 1.00 86.56 197 ALA A CA 1
ATOM 1531 C C . ALA A 1 197 ? 20.866 -2.741 -19.786 1.00 86.56 197 ALA A C 1
ATOM 1533 O O . ALA A 1 197 ? 20.059 -3.303 -19.051 1.00 86.56 197 ALA A O 1
ATOM 1534 N N . TYR A 1 198 ? 21.642 -1.754 -19.322 1.00 88.00 198 TYR A N 1
ATOM 1535 C CA . TYR A 1 198 ? 21.648 -1.343 -17.913 1.00 88.00 198 TYR A CA 1
ATOM 1536 C C . TYR A 1 198 ? 20.370 -0.612 -17.491 1.00 88.00 198 TYR A C 1
ATOM 1538 O O . TYR A 1 198 ? 20.028 -0.616 -16.309 1.00 88.00 198 TYR A O 1
ATOM 1546 N N . TYR A 1 199 ? 19.614 -0.040 -18.427 1.00 86.50 199 TYR A N 1
ATOM 1547 C CA . TYR A 1 199 ? 18.355 0.628 -18.103 1.00 86.50 199 TYR A CA 1
ATOM 1548 C C . TYR A 1 199 ? 17.272 -0.329 -17.605 1.00 86.50 199 TYR A C 1
ATOM 1550 O O . TYR A 1 199 ? 16.355 0.085 -16.896 1.00 86.50 199 TYR A O 1
ATOM 1558 N N . HIS A 1 200 ? 17.398 -1.623 -17.901 1.00 90.50 200 HIS A N 1
ATOM 1559 C CA . HIS A 1 200 ? 16.505 -2.645 -17.369 1.00 90.50 200 HIS A CA 1
ATOM 1560 C C . HIS A 1 200 ? 16.528 -2.725 -15.837 1.00 90.50 200 HIS A C 1
ATOM 1562 O O . HIS A 1 200 ? 15.545 -3.146 -15.228 1.00 90.50 200 HIS A O 1
ATOM 1568 N N . VAL A 1 201 ? 17.606 -2.259 -15.199 1.00 91.19 201 VAL A N 1
ATOM 1569 C CA . VAL A 1 201 ? 17.687 -2.095 -13.741 1.00 91.19 201 VAL A CA 1
ATOM 1570 C C . VAL A 1 201 ? 16.657 -1.083 -13.225 1.00 91.19 201 VAL A C 1
ATOM 1572 O O . VAL A 1 201 ? 16.189 -1.204 -12.095 1.00 91.19 201 VAL A O 1
ATOM 1575 N N . GLY A 1 202 ? 16.227 -0.126 -14.053 1.00 90.88 202 GLY A N 1
ATOM 1576 C CA . GLY A 1 202 ? 15.189 0.848 -13.713 1.00 90.88 202 GLY A CA 1
ATOM 1577 C C . GLY A 1 202 ? 13.847 0.210 -13.337 1.00 90.88 202 GLY A C 1
ATOM 1578 O O . GLY A 1 202 ? 13.154 0.731 -12.461 1.00 90.88 202 GLY A O 1
ATOM 1579 N N . PHE A 1 203 ? 13.512 -0.965 -13.890 1.00 94.50 203 PHE A N 1
ATOM 1580 C CA . PHE A 1 203 ? 12.303 -1.712 -13.512 1.00 94.50 203 PHE A CA 1
ATOM 1581 C C . PHE A 1 203 ? 12.292 -2.111 -12.029 1.00 94.50 203 PHE A C 1
ATOM 1583 O O . PHE A 1 203 ? 11.222 -2.158 -11.420 1.00 94.50 203 PHE A O 1
ATOM 1590 N N . THR A 1 204 ? 13.466 -2.302 -11.414 1.00 95.25 204 THR A N 1
ATOM 1591 C CA . THR A 1 204 ? 13.594 -2.539 -9.968 1.00 95.25 204 THR A CA 1
ATOM 1592 C C . THR A 1 204 ? 13.036 -1.370 -9.157 1.00 95.25 204 THR A C 1
ATOM 1594 O O . THR A 1 204 ? 12.354 -1.572 -8.155 1.00 95.25 204 THR A O 1
ATOM 1597 N N . VAL A 1 205 ? 13.272 -0.131 -9.591 1.00 94.56 205 VAL A N 1
ATOM 1598 C CA . VAL A 1 205 ? 12.761 1.054 -8.887 1.00 94.56 205 VAL A CA 1
ATOM 1599 C C . VAL A 1 205 ? 11.246 1.166 -9.045 1.00 94.56 205 VAL A C 1
ATOM 1601 O O . VAL A 1 205 ? 10.553 1.485 -8.080 1.00 94.56 205 VAL A O 1
ATOM 1604 N N . VAL A 1 206 ? 10.713 0.832 -10.224 1.00 94.88 206 VAL A N 1
ATOM 1605 C CA . VAL A 1 206 ? 9.266 0.862 -10.484 1.00 94.88 206 VAL A CA 1
ATOM 1606 C C . VAL A 1 206 ? 8.522 -0.193 -9.650 1.00 94.88 206 VAL A C 1
ATOM 1608 O O . VAL A 1 206 ? 7.498 0.126 -9.041 1.00 94.88 206 VAL A O 1
ATOM 1611 N N . VAL A 1 207 ? 9.050 -1.421 -9.541 1.00 96.38 207 VAL A N 1
ATOM 1612 C CA . VAL A 1 207 ? 8.427 -2.469 -8.709 1.00 96.38 207 VAL A CA 1
ATOM 1613 C C . VAL A 1 207 ? 8.520 -2.145 -7.215 1.00 96.38 207 VAL A C 1
ATOM 1615 O O . VAL A 1 207 ? 7.538 -2.302 -6.486 1.00 96.38 207 VAL A O 1
ATOM 1618 N N . LEU A 1 208 ? 9.656 -1.603 -6.755 1.00 96.44 208 LEU A N 1
ATOM 1619 C CA . LEU A 1 208 ? 9.822 -1.143 -5.373 1.00 96.44 208 LEU A CA 1
ATOM 1620 C C . LEU A 1 208 ? 8.852 -0.011 -5.036 1.00 96.44 208 LEU A C 1
ATOM 1622 O O . LEU A 1 208 ? 8.254 -0.020 -3.959 1.00 96.44 208 LEU A O 1
ATOM 1626 N N . TYR A 1 209 ? 8.656 0.937 -5.953 1.00 95.38 209 TYR A N 1
ATOM 1627 C CA . TYR A 1 209 ? 7.687 2.007 -5.760 1.00 95.38 209 TYR A CA 1
ATOM 1628 C C . TYR A 1 209 ? 6.277 1.444 -5.539 1.00 95.38 209 TYR A C 1
ATOM 1630 O O . TYR A 1 209 ? 5.674 1.737 -4.507 1.00 95.38 209 TYR A O 1
ATOM 1638 N N . GLY A 1 210 ? 5.774 0.590 -6.436 1.00 95.00 210 GLY A N 1
ATOM 1639 C CA . GLY A 1 210 ? 4.423 0.027 -6.315 1.00 95.00 210 GLY A CA 1
ATOM 1640 C C . GLY A 1 210 ? 4.218 -0.796 -5.036 1.00 95.00 210 GLY A C 1
ATOM 1641 O O . GLY A 1 210 ? 3.228 -0.625 -4.318 1.00 95.00 210 GLY A O 1
ATOM 1642 N N . ASN A 1 211 ? 5.183 -1.653 -4.706 1.00 97.12 211 ASN A N 1
ATOM 1643 C CA . ASN A 1 211 ? 5.036 -2.615 -3.618 1.00 97.12 211 ASN A CA 1
ATOM 1644 C C . ASN A 1 211 ? 5.349 -2.018 -2.234 1.00 97.12 211 ASN A C 1
ATOM 1646 O O . ASN A 1 211 ? 4.640 -2.317 -1.271 1.00 97.12 211 ASN A O 1
ATOM 1650 N N . VAL A 1 212 ? 6.367 -1.159 -2.122 1.00 96.69 212 VAL A N 1
ATOM 1651 C CA . VAL A 1 212 ? 6.906 -0.680 -0.831 1.00 96.69 212 VAL A CA 1
ATOM 1652 C C . VAL A 1 212 ? 6.467 0.748 -0.514 1.00 96.69 212 VAL A C 1
ATOM 1654 O O . VAL A 1 212 ? 6.029 1.036 0.603 1.00 96.69 212 VAL A O 1
ATOM 1657 N N . VAL A 1 213 ? 6.591 1.656 -1.483 1.00 95.88 213 VAL A N 1
ATOM 1658 C CA . VAL A 1 213 ? 6.319 3.086 -1.265 1.00 95.88 213 VAL A CA 1
ATOM 1659 C C . VAL A 1 213 ? 4.820 3.348 -1.338 1.00 95.88 213 VAL A C 1
ATOM 1661 O O . VAL A 1 213 ? 4.227 3.901 -0.415 1.00 95.88 213 VAL A O 1
ATOM 1664 N N . GLN A 1 214 ? 4.198 2.906 -2.424 1.00 94.06 214 GLN A N 1
ATOM 1665 C CA . GLN A 1 214 ? 2.790 3.115 -2.709 1.00 94.06 214 GLN A CA 1
ATOM 1666 C C . GLN A 1 214 ? 1.882 2.195 -1.889 1.00 94.06 214 GLN A C 1
ATOM 1668 O O . GLN A 1 214 ? 0.758 2.580 -1.570 1.00 94.06 214 GLN A O 1
ATOM 1673 N N . ARG A 1 215 ? 2.389 1.013 -1.507 1.00 94.31 215 ARG A N 1
ATOM 1674 C CA . ARG A 1 215 ? 1.677 0.001 -0.708 1.00 94.31 215 ARG A CA 1
ATOM 1675 C C . ARG A 1 215 ? 0.339 -0.377 -1.344 1.00 94.31 215 ARG A C 1
ATOM 1677 O O . ARG A 1 215 ? -0.732 -0.228 -0.747 1.00 94.31 215 ARG A O 1
ATOM 1684 N N . LEU A 1 216 ? 0.413 -0.836 -2.594 1.00 94.06 216 LEU A N 1
ATOM 1685 C CA . LEU A 1 216 ? -0.732 -1.434 -3.279 1.00 94.06 216 LEU A CA 1
ATOM 1686 C C . LEU A 1 216 ? -1.318 -2.560 -2.429 1.00 94.06 216 LEU A C 1
ATOM 1688 O O . LEU A 1 216 ? -0.578 -3.265 -1.744 1.00 94.06 216 LEU A O 1
ATOM 1692 N N . ARG A 1 217 ? -2.634 -2.761 -2.491 1.00 94.44 217 ARG A N 1
ATOM 1693 C CA . ARG A 1 217 ? -3.216 -3.978 -1.913 1.00 94.44 217 ARG A CA 1
ATOM 1694 C C . ARG A 1 217 ? -2.623 -5.193 -2.605 1.00 94.44 217 ARG A C 1
ATOM 1696 O O . ARG A 1 217 ? -2.459 -5.186 -3.822 1.00 94.44 217 ARG A O 1
ATOM 1703 N N . PHE A 1 218 ? -2.401 -6.256 -1.857 1.00 96.38 218 PHE A N 1
ATOM 1704 C CA . PHE A 1 218 ? -1.600 -7.402 -2.245 1.00 96.38 218 PHE A CA 1
ATOM 1705 C C . PHE A 1 218 ? -1.987 -7.982 -3.605 1.00 96.38 218 PHE A C 1
ATOM 1707 O O . PHE A 1 218 ? -1.134 -8.178 -4.460 1.00 96.38 218 PHE A O 1
ATOM 1714 N N . TRP A 1 219 ? -3.278 -8.178 -3.875 1.00 95.56 219 TRP A N 1
ATOM 1715 C CA . TRP A 1 219 ? -3.703 -8.706 -5.176 1.00 95.56 219 TRP A CA 1
ATOM 1716 C C . TRP A 1 219 ? -3.468 -7.737 -6.342 1.00 95.56 219 TRP A C 1
ATOM 1718 O O . TRP A 1 219 ? -3.138 -8.178 -7.439 1.00 95.56 219 TRP A O 1
ATOM 1728 N N . TYR A 1 220 ? -3.563 -6.427 -6.111 1.00 96.69 220 TYR A N 1
ATOM 1729 C CA . TYR A 1 220 ? -3.179 -5.424 -7.108 1.00 96.69 220 TYR A CA 1
ATOM 1730 C C . TYR A 1 220 ? -1.659 -5.357 -7.266 1.00 96.69 220 TYR A C 1
ATOM 1732 O O . TYR A 1 220 ? -1.182 -5.211 -8.385 1.00 96.69 220 TYR A O 1
ATOM 1740 N N . ALA A 1 221 ? -0.903 -5.528 -6.178 1.00 97.62 221 ALA A N 1
ATOM 1741 C CA . ALA A 1 221 ? 0.553 -5.624 -6.195 1.00 97.62 221 ALA A CA 1
ATOM 1742 C C . ALA A 1 221 ? 1.035 -6.841 -7.002 1.00 97.62 221 ALA A C 1
ATOM 1744 O O . ALA A 1 221 ? 1.978 -6.714 -7.781 1.00 97.62 221 ALA A O 1
ATOM 1745 N N . VAL A 1 222 ? 0.360 -7.992 -6.882 1.00 98.00 222 VAL A N 1
ATOM 1746 C CA . VAL A 1 222 ? 0.621 -9.193 -7.695 1.00 98.00 222 VAL A CA 1
ATOM 1747 C C . VAL A 1 222 ? 0.389 -8.887 -9.172 1.00 98.00 222 VAL A C 1
ATOM 1749 O O . VAL A 1 222 ? 1.308 -9.051 -9.965 1.00 98.00 222 VAL A O 1
ATOM 1752 N N . VAL A 1 223 ? -0.795 -8.382 -9.540 1.00 97.81 223 VAL A N 1
ATOM 1753 C CA . VAL A 1 223 ? -1.119 -8.050 -10.942 1.00 97.81 223 VAL A CA 1
ATOM 1754 C C . VAL A 1 223 ? -0.127 -7.038 -11.515 1.00 97.81 223 VAL A C 1
ATOM 1756 O O . VAL A 1 223 ? 0.411 -7.249 -12.600 1.00 97.81 223 VAL A O 1
ATOM 1759 N N . PHE A 1 224 ? 0.158 -5.971 -10.769 1.00 97.94 224 PHE A N 1
ATOM 1760 C CA . PHE A 1 224 ? 1.129 -4.947 -11.139 1.00 97.94 224 PHE A CA 1
ATOM 1761 C C . PHE A 1 224 ? 2.526 -5.537 -11.353 1.00 97.94 224 PHE A C 1
ATOM 1763 O O . PHE A 1 224 ? 3.137 -5.300 -12.391 1.00 97.94 224 PHE A O 1
ATOM 1770 N N . SER A 1 225 ? 3.008 -6.346 -10.408 1.00 98.00 225 SER A N 1
ATOM 1771 C CA . SER A 1 225 ? 4.337 -6.959 -10.467 1.00 98.00 225 SER A CA 1
ATOM 1772 C C . SER A 1 225 ? 4.453 -7.958 -11.619 1.00 98.00 225 SER A C 1
ATOM 1774 O O . SER A 1 225 ? 5.455 -7.959 -12.328 1.00 98.00 225 SER A O 1
ATOM 1776 N N . THR A 1 226 ? 3.427 -8.779 -11.859 1.00 98.19 226 THR A N 1
ATOM 1777 C CA . THR A 1 226 ? 3.398 -9.724 -12.984 1.00 98.19 226 THR A CA 1
ATOM 1778 C C . THR A 1 226 ? 3.385 -8.997 -14.325 1.00 98.19 226 THR A C 1
ATOM 1780 O O . THR A 1 226 ? 4.153 -9.353 -15.217 1.00 98.19 226 THR A O 1
ATOM 1783 N N . ALA A 1 227 ? 2.565 -7.954 -14.471 1.00 98.00 227 ALA A N 1
ATOM 1784 C CA . ALA A 1 227 ? 2.530 -7.149 -15.688 1.00 98.00 227 ALA A CA 1
ATOM 1785 C C . ALA A 1 227 ? 3.866 -6.429 -15.931 1.00 98.00 227 ALA A C 1
ATOM 1787 O O . ALA A 1 227 ? 4.376 -6.439 -17.049 1.00 98.00 227 ALA A O 1
ATOM 1788 N N . LEU A 1 228 ? 4.478 -5.876 -14.881 1.00 97.25 228 LEU A N 1
ATOM 1789 C CA . LEU A 1 228 ? 5.783 -5.219 -14.951 1.00 97.25 228 LEU A CA 1
ATOM 1790 C C . LEU A 1 228 ? 6.897 -6.194 -15.352 1.00 97.25 228 LEU A C 1
ATOM 1792 O O . LEU A 1 228 ? 7.715 -5.853 -16.203 1.00 97.25 228 LEU A O 1
ATOM 1796 N N . LEU A 1 229 ? 6.903 -7.416 -14.810 1.00 96.69 229 LEU A N 1
ATOM 1797 C CA . LEU A 1 229 ? 7.819 -8.476 -15.242 1.00 96.69 229 LEU A CA 1
ATOM 1798 C C . LEU A 1 229 ? 7.605 -8.863 -16.710 1.00 96.69 229 LEU A C 1
ATOM 1800 O O . LEU A 1 229 ? 8.580 -9.087 -17.422 1.00 96.69 229 LEU A O 1
ATOM 1804 N N . GLY A 1 230 ? 6.354 -8.900 -17.174 1.00 96.75 230 GLY A N 1
ATOM 1805 C CA . GLY A 1 230 ? 6.027 -9.119 -18.583 1.00 96.75 230 GLY A CA 1
ATOM 1806 C C . GLY A 1 230 ? 6.586 -8.022 -19.492 1.00 96.75 230 GLY A C 1
ATOM 1807 O O . GLY A 1 230 ? 7.234 -8.334 -20.487 1.00 96.75 230 GLY A O 1
ATOM 1808 N N . ILE A 1 231 ? 6.410 -6.749 -19.121 1.00 95.56 231 ILE A N 1
ATOM 1809 C CA . ILE A 1 231 ? 6.978 -5.598 -19.847 1.00 95.56 231 ILE A CA 1
ATOM 1810 C C . ILE A 1 231 ? 8.510 -5.667 -19.854 1.00 95.56 231 ILE A C 1
ATOM 1812 O O . ILE A 1 231 ? 9.136 -5.470 -20.891 1.00 95.56 231 ILE A O 1
ATOM 1816 N N . HIS A 1 232 ? 9.118 -5.984 -18.711 1.00 94.44 232 HIS A N 1
ATOM 1817 C CA . HIS A 1 232 ? 10.564 -6.134 -18.590 1.00 94.44 232 HIS A CA 1
ATOM 1818 C C . HIS A 1 232 ? 11.106 -7.252 -19.491 1.00 94.44 232 HIS A C 1
ATOM 1820 O O . HIS A 1 232 ? 12.080 -7.039 -20.213 1.00 94.44 232 HIS A O 1
ATOM 1826 N N . LEU A 1 233 ? 10.461 -8.424 -19.482 1.00 93.81 233 LEU A N 1
ATOM 1827 C CA . LEU A 1 233 ? 10.830 -9.555 -20.331 1.00 93.81 233 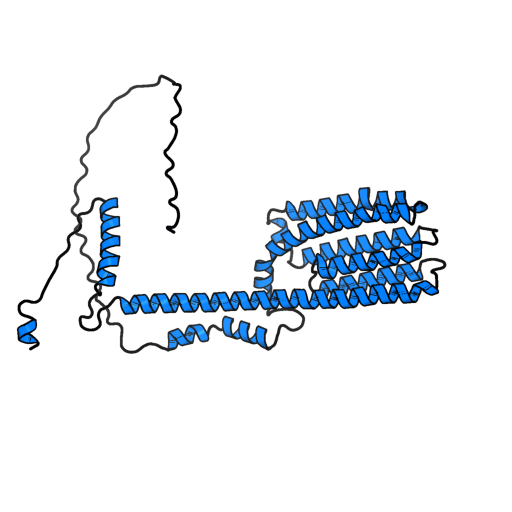LEU A CA 1
ATOM 1828 C C . LEU A 1 233 ? 10.650 -9.223 -21.815 1.00 93.81 233 LEU A C 1
ATOM 1830 O O . LEU A 1 233 ? 11.540 -9.511 -22.609 1.00 93.81 233 LEU A O 1
ATOM 1834 N N . ALA A 1 234 ? 9.538 -8.580 -22.181 1.00 92.25 234 ALA A N 1
ATOM 1835 C CA . ALA A 1 234 ? 9.303 -8.119 -23.543 1.00 92.25 234 ALA A CA 1
ATOM 1836 C C . ALA A 1 234 ? 10.401 -7.148 -23.993 1.00 92.25 234 ALA A C 1
ATOM 1838 O O . ALA A 1 234 ? 10.939 -7.318 -25.079 1.00 92.25 234 ALA A O 1
ATOM 1839 N N . GLY A 1 235 ? 10.807 -6.202 -23.141 1.00 89.56 235 GLY A N 1
ATOM 1840 C CA . GLY A 1 235 ? 11.923 -5.303 -23.436 1.00 89.56 235 GLY A CA 1
ATOM 1841 C C . GLY A 1 235 ? 13.238 -6.044 -23.701 1.00 89.56 235 GLY A C 1
ATOM 1842 O O . GLY A 1 235 ? 13.966 -5.664 -24.604 1.00 89.56 235 GLY A O 1
ATOM 1843 N N . ILE A 1 236 ? 13.535 -7.125 -22.967 1.00 89.62 236 ILE A N 1
ATOM 1844 C CA . ILE A 1 236 ? 14.750 -7.931 -23.200 1.00 89.62 236 ILE A CA 1
ATOM 1845 C C . ILE A 1 236 ? 14.667 -8.677 -24.537 1.00 89.62 236 ILE A C 1
ATOM 1847 O O . ILE A 1 236 ? 15.653 -8.736 -25.264 1.00 89.62 236 ILE A O 1
ATOM 1851 N N . VAL A 1 237 ? 13.511 -9.272 -24.846 1.00 88.12 237 VAL A N 1
ATOM 1852 C CA . VAL A 1 237 ? 13.317 -10.104 -26.047 1.00 88.12 237 VAL A CA 1
ATOM 1853 C C . VAL A 1 237 ? 13.228 -9.263 -27.322 1.00 88.12 237 VAL A C 1
ATOM 1855 O O . VAL A 1 237 ? 13.667 -9.716 -28.374 1.00 88.12 237 VAL A O 1
ATOM 1858 N N . LEU A 1 238 ? 12.657 -8.061 -27.234 1.00 85.62 238 LEU A N 1
ATOM 1859 C CA . LEU A 1 238 ? 12.471 -7.153 -28.368 1.00 85.62 238 LEU A CA 1
ATOM 1860 C C . LEU A 1 238 ? 13.698 -6.276 -28.649 1.00 85.62 238 LEU A C 1
ATOM 1862 O O . LEU A 1 238 ? 13.759 -5.666 -29.711 1.00 85.62 238 LEU A O 1
ATOM 1866 N N . LEU A 1 239 ? 14.656 -6.188 -27.722 1.00 79.88 239 LEU A N 1
ATOM 1867 C CA . LEU A 1 239 ? 15.902 -5.461 -27.947 1.00 79.88 239 LEU A CA 1
ATOM 1868 C C . LEU A 1 239 ? 16.850 -6.266 -28.835 1.00 79.88 239 LEU A C 1
ATOM 1870 O O . LEU A 1 239 ? 17.356 -7.324 -28.446 1.00 79.88 239 LEU A O 1
ATOM 1874 N N . ASP A 1 240 ? 17.160 -5.703 -29.999 1.00 73.75 240 ASP A N 1
ATOM 1875 C CA . ASP A 1 240 ? 18.184 -6.241 -30.882 1.00 73.75 240 ASP A CA 1
ATOM 1876 C C . ASP A 1 240 ? 19.533 -6.322 -30.148 1.00 73.75 240 ASP A C 1
ATOM 1878 O O . ASP A 1 240 ? 20.017 -5.354 -29.559 1.00 73.75 240 ASP A O 1
ATOM 1882 N N . ASN A 1 241 ? 20.176 -7.491 -30.212 1.00 76.88 241 ASN A N 1
ATOM 1883 C CA . ASN A 1 241 ? 21.513 -7.742 -29.661 1.00 76.88 241 ASN A CA 1
ATOM 1884 C C . ASN A 1 241 ? 21.662 -7.546 -28.138 1.00 76.88 241 ASN A C 1
ATOM 1886 O O . ASN A 1 241 ? 22.739 -7.151 -27.679 1.00 76.88 241 ASN A O 1
ATOM 1890 N N . PHE A 1 242 ? 20.641 -7.868 -27.331 1.00 85.88 242 PHE A N 1
ATOM 1891 C CA . PHE A 1 242 ? 20.800 -7.860 -25.872 1.00 85.88 242 PHE A CA 1
ATOM 1892 C C . PHE A 1 242 ? 22.015 -8.719 -25.447 1.00 85.88 242 PHE A C 1
ATOM 1894 O O . PHE A 1 242 ? 22.082 -9.912 -25.769 1.00 85.88 242 PHE A O 1
ATOM 1901 N N . PRO A 1 243 ? 22.999 -8.158 -24.716 1.00 89.50 243 PRO A N 1
ATOM 1902 C CA . PRO A 1 243 ? 24.223 -8.874 -24.381 1.00 89.50 243 PRO A CA 1
ATOM 1903 C C . PRO A 1 243 ? 23.917 -10.072 -23.475 1.00 89.50 243 PRO A C 1
ATOM 1905 O O . PRO A 1 243 ? 23.559 -9.913 -22.308 1.00 89.50 243 PRO A O 1
ATOM 1908 N N . GLN A 1 244 ? 24.125 -11.292 -23.987 1.00 89.75 244 GLN A N 1
ATOM 1909 C CA . GLN A 1 244 ? 23.781 -12.543 -23.289 1.00 89.75 244 GLN A CA 1
ATOM 1910 C C . GLN A 1 244 ? 24.418 -12.663 -21.895 1.00 89.75 244 GLN A C 1
ATOM 1912 O O . GLN A 1 244 ? 23.829 -13.243 -20.985 1.00 89.75 244 GLN A O 1
ATOM 1917 N N . ARG A 1 245 ? 25.600 -12.061 -21.698 1.00 92.31 245 ARG A N 1
ATOM 1918 C CA . ARG A 1 245 ? 26.292 -12.025 -20.399 1.00 92.31 245 ARG A CA 1
ATOM 1919 C C . ARG A 1 245 ? 25.533 -11.232 -19.328 1.00 92.31 245 ARG A C 1
ATOM 1921 O O . ARG A 1 245 ? 25.731 -11.497 -18.148 1.00 92.31 245 ARG A O 1
ATOM 1928 N N . LEU A 1 246 ? 24.689 -10.275 -19.720 1.00 91.88 246 LEU A N 1
ATOM 1929 C CA . LEU A 1 246 ? 23.907 -9.436 -18.805 1.00 91.88 246 LEU A CA 1
ATOM 1930 C C . LEU A 1 246 ? 22.473 -9.938 -18.595 1.00 91.88 246 LEU A C 1
ATOM 1932 O O . LEU A 1 246 ? 21.827 -9.494 -17.649 1.00 91.88 246 LEU A O 1
ATOM 1936 N N . LEU A 1 247 ? 21.991 -10.881 -19.413 1.00 91.38 247 LEU A N 1
ATOM 1937 C CA . LEU A 1 247 ? 20.608 -11.367 -19.358 1.00 91.38 247 LEU A CA 1
ATOM 1938 C C . LEU A 1 247 ? 20.279 -11.955 -17.987 1.00 91.38 247 LEU A C 1
ATOM 1940 O O . LEU A 1 247 ? 19.392 -11.462 -17.293 1.00 91.38 247 LEU A O 1
ATOM 1944 N N . TRP A 1 248 ? 21.025 -12.979 -17.569 1.00 93.50 248 TRP A N 1
ATOM 1945 C CA . TRP A 1 248 ? 20.756 -13.666 -16.307 1.00 93.50 248 TRP A CA 1
ATOM 1946 C C . TRP A 1 248 ? 20.968 -12.775 -15.074 1.00 93.50 248 TRP A C 1
ATOM 1948 O O . TRP A 1 248 ? 20.092 -12.785 -14.205 1.00 93.50 248 TRP A O 1
ATOM 1958 N N . PRO A 1 249 ? 22.046 -11.967 -14.974 1.00 94.81 249 PRO A N 1
ATOM 1959 C CA . PRO A 1 249 ? 22.211 -11.039 -13.856 1.00 94.81 249 PRO A CA 1
ATOM 1960 C C . PRO A 1 249 ? 21.067 -10.029 -13.723 1.00 94.81 249 PRO A C 1
ATOM 1962 O O . PRO A 1 249 ? 20.513 -9.873 -12.639 1.00 94.81 249 PRO A O 1
ATOM 1965 N N . ILE A 1 250 ? 20.666 -9.373 -14.814 1.00 94.06 250 ILE A N 1
ATOM 1966 C CA . ILE A 1 250 ? 19.615 -8.349 -14.771 1.00 94.06 250 ILE A CA 1
ATOM 1967 C C . ILE A 1 250 ? 18.256 -8.982 -14.474 1.00 94.06 250 ILE A C 1
ATOM 1969 O O . ILE A 1 250 ? 17.539 -8.503 -13.595 1.00 94.06 250 ILE A O 1
ATOM 1973 N N . PHE A 1 251 ? 17.927 -10.088 -15.145 1.00 93.75 251 PHE A N 1
ATOM 1974 C CA . PHE A 1 251 ? 16.668 -10.791 -14.924 1.00 93.75 251 PHE A CA 1
ATOM 1975 C C . PHE A 1 251 ? 16.552 -11.289 -13.479 1.00 93.75 251 PHE A C 1
ATOM 1977 O O . PHE A 1 251 ? 15.559 -11.022 -12.806 1.00 93.75 251 PHE A O 1
ATOM 1984 N N . SER A 1 252 ? 17.585 -11.961 -12.959 1.00 95.31 252 SER A N 1
ATOM 1985 C CA . SER A 1 252 ? 17.590 -12.450 -11.573 1.00 95.31 252 SER A CA 1
ATOM 1986 C C . SER A 1 252 ? 17.532 -11.314 -10.546 1.00 95.31 252 SER A C 1
ATOM 1988 O O . SER A 1 252 ? 16.872 -11.457 -9.514 1.00 95.31 252 SER A O 1
ATOM 1990 N N . MET A 1 253 ? 18.134 -10.156 -10.832 1.00 96.50 253 MET A N 1
ATOM 1991 C CA . MET A 1 253 ? 18.031 -8.974 -9.976 1.00 96.50 253 MET A CA 1
ATOM 1992 C C . MET A 1 253 ? 16.607 -8.403 -9.940 1.00 96.50 253 MET A C 1
ATOM 1994 O O . MET A 1 253 ? 16.080 -8.154 -8.858 1.00 96.50 253 MET A O 1
ATOM 1998 N N . VAL A 1 254 ? 15.949 -8.235 -11.090 1.00 96.25 254 VAL A N 1
ATOM 1999 C CA . VAL A 1 254 ? 14.564 -7.729 -11.135 1.00 96.25 254 VAL A CA 1
ATOM 2000 C C . VAL A 1 254 ? 13.593 -8.744 -10.523 1.00 96.25 254 VAL A C 1
ATOM 2002 O O . VAL A 1 254 ? 12.702 -8.364 -9.760 1.00 96.25 254 VAL A O 1
ATOM 2005 N N . MET A 1 255 ? 13.792 -10.040 -10.772 1.00 97.00 255 MET A N 1
ATOM 2006 C CA . MET A 1 255 ? 12.995 -11.114 -10.171 1.00 97.00 255 MET A CA 1
ATOM 2007 C C . MET A 1 255 ? 13.141 -11.163 -8.648 1.00 97.00 255 MET A C 1
ATOM 2009 O O . MET A 1 255 ? 12.136 -11.225 -7.941 1.00 97.00 255 MET A O 1
ATOM 2013 N N . SER A 1 256 ? 14.368 -11.099 -8.125 1.00 97.88 256 SER A N 1
ATOM 2014 C CA . SER A 1 256 ? 14.604 -11.087 -6.676 1.00 97.88 256 SER A CA 1
ATOM 2015 C C . SER A 1 256 ? 14.047 -9.822 -6.023 1.00 97.88 256 SER A C 1
ATOM 2017 O O . SER A 1 256 ? 13.354 -9.923 -5.011 1.00 97.88 256 SER A O 1
ATOM 2019 N N . ALA A 1 257 ? 14.237 -8.644 -6.626 1.00 97.75 257 ALA A N 1
ATOM 2020 C CA . ALA A 1 257 ? 13.626 -7.405 -6.149 1.00 97.75 257 ALA A CA 1
ATOM 2021 C C . ALA A 1 257 ? 12.092 -7.478 -6.145 1.00 97.75 257 ALA A C 1
ATOM 2023 O O . ALA A 1 257 ? 11.448 -7.025 -5.196 1.00 97.75 257 ALA A O 1
ATOM 2024 N N . THR A 1 258 ? 11.494 -8.099 -7.162 1.00 98.06 258 THR A N 1
ATOM 2025 C CA . THR A 1 258 ? 10.047 -8.338 -7.218 1.00 98.06 258 THR A CA 1
ATOM 2026 C C . THR A 1 258 ? 9.605 -9.276 -6.096 1.00 98.06 258 THR A C 1
ATOM 2028 O O . THR A 1 258 ? 8.675 -8.949 -5.367 1.00 98.06 258 THR A O 1
ATOM 2031 N N . ALA A 1 259 ? 10.306 -10.391 -5.877 1.00 98.12 259 ALA A N 1
ATOM 2032 C CA . ALA A 1 259 ? 9.983 -11.346 -4.817 1.00 98.12 259 ALA A CA 1
ATOM 2033 C C . ALA A 1 259 ? 10.079 -10.722 -3.412 1.00 98.12 259 ALA A C 1
ATOM 2035 O O . ALA A 1 259 ? 9.142 -10.833 -2.615 1.00 98.12 259 ALA A O 1
ATOM 2036 N N . PHE A 1 260 ? 11.175 -10.016 -3.111 1.00 98.38 260 PHE A N 1
ATOM 2037 C CA . PHE A 1 260 ? 11.353 -9.339 -1.824 1.00 98.38 260 PHE A CA 1
ATOM 2038 C C . PHE A 1 260 ? 10.340 -8.216 -1.623 1.00 98.38 260 PHE A C 1
ATOM 2040 O O . PHE A 1 260 ? 9.744 -8.113 -0.552 1.00 98.38 260 PHE A O 1
ATOM 2047 N N . SER A 1 261 ? 10.103 -7.393 -2.645 1.00 98.00 261 SER A N 1
ATOM 2048 C CA . SER A 1 261 ? 9.153 -6.284 -2.540 1.00 98.00 261 SER A CA 1
ATOM 2049 C C . SER A 1 261 ? 7.710 -6.768 -2.401 1.00 98.00 261 SER A C 1
ATOM 2051 O O . SER A 1 261 ? 6.960 -6.200 -1.612 1.00 98.00 261 SER A O 1
ATOM 2053 N N . LEU A 1 262 ? 7.324 -7.853 -3.076 1.00 98.19 262 LEU A N 1
ATOM 2054 C CA . LEU A 1 262 ? 5.998 -8.455 -2.946 1.00 98.19 262 LEU A CA 1
ATOM 2055 C C . LEU A 1 262 ? 5.808 -9.114 -1.571 1.00 98.19 262 LEU A C 1
ATOM 2057 O O . LEU A 1 262 ? 4.741 -9.001 -0.970 1.00 98.19 262 LEU A O 1
ATOM 2061 N N . THR A 1 263 ? 6.864 -9.728 -1.028 1.00 98.12 263 THR A N 1
ATOM 2062 C CA . THR A 1 263 ? 6.877 -10.230 0.356 1.00 98.12 263 THR A CA 1
ATOM 2063 C C . THR A 1 263 ? 6.727 -9.082 1.354 1.00 98.12 263 THR A C 1
ATOM 2065 O O . THR A 1 263 ? 5.918 -9.165 2.277 1.00 98.12 263 THR A O 1
ATOM 2068 N N . ALA A 1 264 ? 7.447 -7.976 1.149 1.00 98.12 264 ALA A N 1
ATOM 2069 C CA . ALA A 1 264 ? 7.308 -6.780 1.973 1.00 98.12 264 ALA A CA 1
ATOM 2070 C C . ALA A 1 264 ? 5.886 -6.203 1.890 1.00 98.12 264 ALA A C 1
ATOM 2072 O O . ALA A 1 264 ? 5.297 -5.892 2.921 1.00 98.12 264 ALA A O 1
ATOM 2073 N N . ASN A 1 265 ? 5.303 -6.128 0.692 1.00 98.12 265 ASN A N 1
ATOM 2074 C CA . ASN A 1 265 ? 3.932 -5.668 0.481 1.00 98.12 265 ASN A CA 1
ATOM 2075 C C . ASN A 1 265 ? 2.907 -6.545 1.222 1.00 98.12 265 ASN A C 1
ATOM 2077 O O . ASN A 1 265 ? 2.046 -6.022 1.931 1.00 98.12 265 ASN A O 1
ATOM 2081 N N . TYR A 1 266 ? 3.059 -7.870 1.134 1.00 97.44 266 TYR A N 1
ATOM 2082 C CA . TYR A 1 266 ? 2.244 -8.833 1.872 1.00 97.44 266 TYR A CA 1
ATOM 2083 C C . TYR A 1 266 ? 2.299 -8.589 3.384 1.00 97.44 266 TYR A C 1
ATOM 2085 O O . TYR A 1 266 ? 1.258 -8.485 4.036 1.00 97.44 266 TYR A O 1
ATOM 2093 N N . VAL A 1 267 ? 3.509 -8.472 3.943 1.00 96.69 267 VAL A N 1
ATOM 2094 C CA . VAL A 1 267 ? 3.710 -8.224 5.378 1.00 96.69 267 VAL A CA 1
ATOM 2095 C C . VAL A 1 267 ? 3.106 -6.879 5.779 1.00 96.69 267 VAL A C 1
ATOM 2097 O O . VAL A 1 267 ? 2.380 -6.814 6.766 1.00 96.69 267 VAL A O 1
ATOM 2100 N N . MET A 1 268 ? 3.317 -5.824 4.987 1.00 96.00 268 MET A N 1
ATOM 2101 C CA . MET A 1 268 ? 2.791 -4.487 5.268 1.00 96.00 268 MET A CA 1
ATOM 2102 C C . MET A 1 268 ? 1.260 -4.447 5.325 1.00 96.00 268 MET A C 1
ATOM 2104 O O . MET A 1 268 ? 0.716 -3.911 6.293 1.00 96.00 268 MET A O 1
ATOM 2108 N N . GLU A 1 269 ? 0.555 -5.016 4.337 1.00 95.69 269 GLU A N 1
ATOM 2109 C CA . GLU A 1 269 ? -0.917 -5.058 4.370 1.00 95.69 269 GLU A CA 1
ATOM 2110 C C . GLU A 1 269 ? -1.410 -5.969 5.505 1.00 95.69 269 GLU A C 1
ATOM 2112 O O . GLU A 1 269 ? -2.398 -5.660 6.178 1.00 95.69 269 GLU A O 1
ATOM 2117 N N . ARG A 1 270 ? -0.708 -7.077 5.779 1.00 95.56 270 ARG A N 1
ATOM 2118 C CA . ARG A 1 270 ? -1.070 -7.987 6.873 1.00 95.56 270 ARG A CA 1
ATOM 2119 C C . ARG A 1 270 ? -0.950 -7.279 8.221 1.00 95.56 270 ARG A C 1
ATOM 2121 O O . ARG A 1 270 ? -1.852 -7.381 9.052 1.00 95.56 270 ARG A O 1
ATOM 2128 N N . ASP A 1 271 ? 0.111 -6.513 8.421 1.00 95.69 271 ASP A N 1
ATOM 2129 C CA . ASP A 1 271 ? 0.328 -5.740 9.638 1.00 95.69 271 ASP A CA 1
ATOM 2130 C C . ASP A 1 271 ? -0.646 -4.571 9.766 1.00 95.69 271 ASP A C 1
ATOM 2132 O O . ASP A 1 271 ? -1.058 -4.244 10.876 1.00 95.69 271 ASP A O 1
ATOM 2136 N N . GLU A 1 272 ? -1.037 -3.925 8.667 1.00 94.62 272 GLU A N 1
ATOM 2137 C CA . GLU A 1 272 ? -2.089 -2.899 8.665 1.00 94.62 272 GLU A CA 1
ATOM 2138 C C . GLU A 1 272 ? -3.435 -3.477 9.118 1.00 94.62 272 GLU A C 1
ATOM 2140 O O . GLU A 1 272 ? -4.045 -2.973 10.063 1.00 94.62 272 GLU A O 1
ATOM 2145 N N . ARG A 1 273 ? -3.852 -4.594 8.516 1.00 95.88 273 ARG A N 1
ATOM 2146 C CA . ARG A 1 273 ? -5.086 -5.308 8.869 1.00 95.88 273 ARG A CA 1
ATOM 2147 C C . ARG A 1 273 ? -5.066 -5.799 10.315 1.00 95.88 273 ARG A C 1
ATOM 2149 O O . ARG A 1 273 ? -6.035 -5.613 11.049 1.00 95.88 273 ARG A O 1
ATOM 2156 N N . LYS A 1 274 ? -3.952 -6.381 10.764 1.00 96.06 274 LYS A N 1
ATOM 2157 C CA . LYS A 1 274 ? -3.796 -6.834 12.153 1.00 96.06 274 LYS A CA 1
ATOM 2158 C C . LYS A 1 274 ? -3.851 -5.666 13.139 1.00 96.06 274 LYS A C 1
ATOM 2160 O O . LYS A 1 274 ? -4.537 -5.773 14.152 1.00 96.06 274 LYS A O 1
ATOM 2165 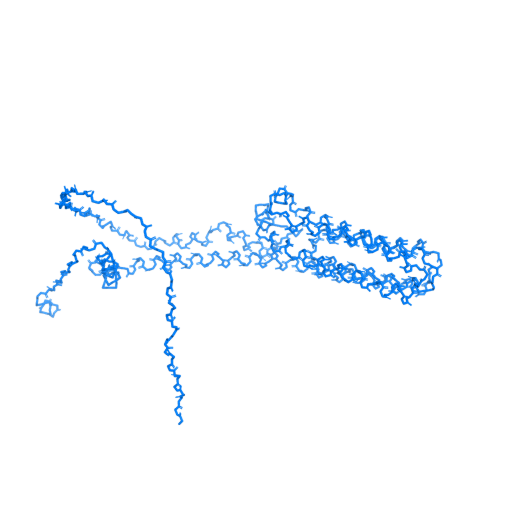N N . ARG A 1 275 ? -3.176 -4.548 12.845 1.00 95.81 275 ARG A N 1
ATOM 2166 C CA . ARG A 1 275 ? -3.223 -3.337 13.683 1.00 95.81 275 ARG A CA 1
ATOM 2167 C C . ARG A 1 275 ? -4.637 -2.785 13.794 1.00 95.81 275 ARG A C 1
ATOM 2169 O O . ARG A 1 275 ? -5.055 -2.467 14.899 1.00 95.81 275 ARG A O 1
ATOM 2176 N N . TYR A 1 276 ? -5.390 -2.761 12.697 1.00 95.56 276 TYR A N 1
ATOM 2177 C CA . TYR A 1 276 ? -6.789 -2.343 12.723 1.00 95.56 276 TYR A CA 1
ATOM 2178 C C . TYR A 1 276 ? -7.630 -3.187 13.696 1.00 95.56 276 TYR A C 1
ATOM 2180 O O . TYR A 1 276 ? -8.326 -2.637 14.550 1.00 95.56 276 TYR A O 1
ATOM 2188 N N . LEU A 1 277 ? -7.503 -4.518 13.643 1.00 95.62 277 LEU A N 1
ATOM 2189 C CA . LEU A 1 277 ? -8.194 -5.422 14.573 1.00 95.62 277 LEU A CA 1
ATOM 2190 C C . LEU A 1 277 ? -7.781 -5.196 16.036 1.00 95.62 277 LEU A C 1
ATOM 2192 O O . LEU A 1 277 ? -8.635 -5.208 16.922 1.00 95.62 277 LEU A O 1
ATOM 2196 N N . LEU A 1 278 ? -6.491 -4.963 16.299 1.00 95.75 278 LEU A N 1
ATOM 2197 C CA . LEU A 1 278 ? -5.995 -4.662 17.646 1.00 95.75 278 LEU A CA 1
ATOM 2198 C C . LEU A 1 278 ? -6.559 -3.340 18.178 1.00 95.75 278 LEU A C 1
ATOM 2200 O O . LEU A 1 278 ? -7.002 -3.297 19.322 1.00 95.75 278 LEU A O 1
ATOM 2204 N N . THR A 1 279 ? -6.628 -2.297 17.348 1.00 94.88 279 THR A N 1
ATOM 2205 C CA . THR A 1 279 ? -7.251 -1.019 17.717 1.00 94.88 279 THR A CA 1
ATOM 2206 C C . THR A 1 279 ? -8.745 -1.178 18.005 1.00 94.88 279 THR A C 1
ATOM 2208 O O . THR A 1 279 ? -9.258 -0.575 18.947 1.00 94.88 279 THR A O 1
ATOM 2211 N N . LEU A 1 280 ? -9.466 -2.000 17.235 1.00 92.81 280 LEU A N 1
ATOM 2212 C CA . LEU A 1 280 ? -10.873 -2.291 17.525 1.00 92.81 280 LEU A CA 1
ATOM 2213 C C . LEU A 1 280 ? -11.043 -3.022 18.862 1.00 92.81 280 LEU A C 1
ATOM 2215 O O . LEU A 1 280 ? -11.918 -2.647 19.643 1.00 92.81 280 LEU A O 1
ATOM 2219 N N . ARG A 1 281 ? -10.182 -4.007 19.149 1.00 92.69 281 ARG A N 1
ATOM 2220 C CA . ARG A 1 281 ? -10.167 -4.725 20.431 1.00 92.69 281 ARG A CA 1
ATOM 2221 C C . ARG A 1 281 ? -9.887 -3.781 21.598 1.00 92.69 281 ARG A C 1
ATOM 2223 O O . ARG A 1 281 ? -10.627 -3.790 22.574 1.00 92.69 281 ARG A O 1
ATOM 2230 N N . GLU A 1 282 ? -8.863 -2.942 21.493 1.00 92.38 282 GLU A N 1
ATOM 2231 C CA . GLU A 1 282 ? -8.520 -1.951 22.519 1.00 92.38 282 GLU A CA 1
ATOM 2232 C C . GLU A 1 282 ? -9.704 -1.019 22.811 1.00 92.38 282 GLU A C 1
ATOM 2234 O O . GLU A 1 282 ? -10.108 -0.864 23.962 1.00 92.38 282 GLU A O 1
ATOM 2239 N N . ARG A 1 283 ? -10.348 -0.483 21.766 1.00 90.94 283 ARG A N 1
ATOM 2240 C CA . ARG A 1 283 ? -11.551 0.353 21.909 1.00 90.94 283 ARG A CA 1
ATOM 2241 C C . ARG A 1 283 ? -12.721 -0.383 22.558 1.00 90.94 283 ARG A C 1
ATOM 2243 O O . ARG A 1 283 ? -13.563 0.269 23.170 1.00 90.94 283 ARG A O 1
ATOM 2250 N N . GLY A 1 284 ? -12.850 -1.693 22.358 1.00 88.44 284 GLY A N 1
ATOM 2251 C CA . GLY A 1 284 ? -13.864 -2.510 23.029 1.00 88.44 284 GLY A CA 1
ATOM 2252 C C . GLY A 1 284 ? -13.581 -2.633 24.526 1.00 88.44 284 GLY A C 1
ATOM 2253 O O . GLY A 1 284 ? -14.433 -2.285 25.338 1.00 88.44 284 GLY A O 1
ATOM 2254 N N . VAL A 1 285 ? -12.346 -2.997 24.884 1.00 88.94 285 VAL A N 1
ATOM 2255 C CA . VAL A 1 285 ? -11.904 -3.136 26.284 1.00 88.94 285 VAL A CA 1
ATOM 2256 C C . VAL A 1 285 ? -12.019 -1.818 27.050 1.00 88.94 285 VAL A C 1
ATOM 2258 O O . VAL A 1 285 ? -12.529 -1.800 28.167 1.00 88.94 285 VAL A O 1
ATOM 2261 N N . VAL A 1 286 ? -11.601 -0.695 26.454 1.00 89.94 286 VAL A N 1
ATOM 2262 C CA . VAL A 1 286 ? -11.727 0.629 27.088 1.00 89.94 286 VAL A CA 1
ATOM 2263 C C . VAL A 1 286 ? -13.193 0.964 27.366 1.00 89.94 286 VAL A C 1
ATOM 2265 O O . VAL A 1 286 ? -13.511 1.430 28.454 1.00 89.94 286 VAL A O 1
ATOM 2268 N N . ARG A 1 287 ? -14.103 0.674 26.425 1.00 88.50 287 ARG A N 1
ATOM 2269 C CA . ARG A 1 287 ? -15.545 0.906 26.616 1.00 88.50 287 ARG A CA 1
ATOM 2270 C C . ARG A 1 287 ? -16.120 0.076 27.762 1.00 88.50 287 ARG 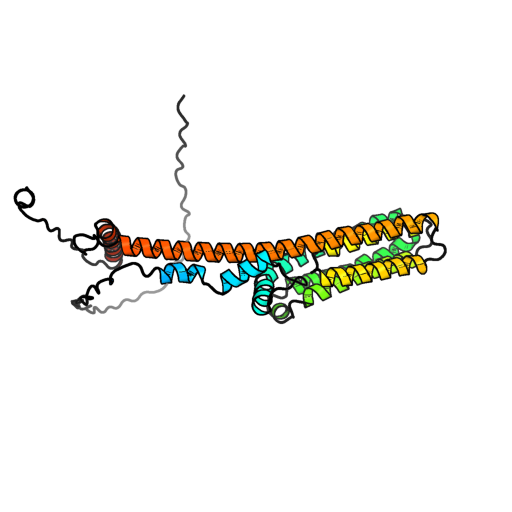A C 1
ATOM 2272 O O . ARG A 1 287 ? -16.933 0.590 28.525 1.00 88.50 287 ARG A O 1
ATOM 2279 N N . GLU A 1 288 ? -15.711 -1.180 27.894 1.00 86.31 288 GLU A N 1
ATOM 2280 C CA . GLU A 1 288 ? -16.126 -2.031 29.014 1.00 86.31 288 GLU A CA 1
ATOM 2281 C C . GLU A 1 288 ? -15.590 -1.526 30.349 1.00 86.31 288 GLU A C 1
ATOM 2283 O O . GLU A 1 288 ? -16.345 -1.437 31.315 1.00 86.31 288 GLU A O 1
ATOM 2288 N N . LEU A 1 289 ? -14.315 -1.134 30.391 1.00 89.50 289 LEU A N 1
ATOM 2289 C CA . LEU A 1 289 ? -13.698 -0.591 31.595 1.00 89.50 289 LEU A CA 1
ATOM 2290 C C . LEU A 1 289 ? -14.400 0.692 32.055 1.00 89.50 289 LEU A C 1
ATOM 2292 O O . LEU A 1 289 ? -14.692 0.830 33.240 1.00 89.50 289 LEU A O 1
ATOM 2296 N N . THR A 1 290 ? -14.718 1.604 31.130 1.00 87.00 290 THR A N 1
ATOM 2297 C CA . THR A 1 290 ? -15.468 2.830 31.440 1.00 87.00 290 THR A CA 1
ATOM 2298 C C . THR A 1 290 ? -16.848 2.510 32.009 1.00 87.00 290 THR A C 1
ATOM 2300 O O . THR A 1 290 ? -17.196 3.036 33.062 1.00 87.00 290 THR A O 1
ATOM 2303 N N . ARG A 1 291 ? -17.599 1.585 31.395 1.00 86.50 291 ARG A N 1
ATOM 2304 C CA . ARG A 1 291 ? -18.920 1.165 31.901 1.00 86.50 291 ARG A CA 1
ATOM 2305 C C . ARG A 1 291 ? -18.841 0.529 33.288 1.00 86.50 291 ARG A C 1
ATOM 2307 O O . ARG A 1 291 ? -19.666 0.820 34.150 1.00 86.50 291 ARG A O 1
ATOM 2314 N N . ALA A 1 292 ? -17.851 -0.333 33.519 1.00 84.25 292 ALA A N 1
ATOM 2315 C CA . ALA A 1 292 ? -17.635 -0.949 34.825 1.00 84.25 292 ALA A CA 1
ATOM 2316 C C . ALA A 1 292 ? -17.274 0.102 35.884 1.00 84.25 292 ALA A C 1
ATOM 2318 O O . ALA A 1 292 ? -17.777 0.045 37.005 1.00 84.25 292 ALA A O 1
ATOM 2319 N N . HIS A 1 293 ? -16.447 1.087 35.523 1.00 85.38 293 HIS A N 1
ATOM 2320 C CA . HIS A 1 293 ? -16.090 2.193 36.403 1.00 85.38 293 HIS A CA 1
ATOM 2321 C C . HIS A 1 293 ? -17.302 3.058 36.764 1.00 85.38 293 HIS A C 1
ATOM 2323 O O . HIS A 1 293 ? -17.529 3.304 37.946 1.00 85.38 293 HIS A O 1
ATOM 2329 N N . GLU A 1 294 ? -18.111 3.460 35.781 1.00 83.69 294 GLU A N 1
ATOM 2330 C CA . GLU A 1 294 ? -19.357 4.209 35.998 1.00 83.69 294 GLU A CA 1
ATOM 2331 C C . GLU A 1 294 ? -20.306 3.441 36.924 1.00 83.69 294 GLU A C 1
ATOM 2333 O O . GLU A 1 294 ? -20.829 4.003 37.886 1.00 83.69 294 GLU A O 1
ATOM 2338 N N . ARG A 1 295 ? -20.454 2.127 36.720 1.00 80.50 295 ARG A N 1
ATOM 2339 C CA . ARG A 1 295 ? -21.318 1.299 37.567 1.00 80.50 295 ARG A CA 1
ATOM 2340 C C . ARG A 1 295 ? -20.800 1.171 38.999 1.00 80.50 295 ARG A C 1
ATOM 2342 O O . ARG A 1 295 ? -21.588 1.221 39.940 1.00 80.50 295 ARG A O 1
ATOM 2349 N N . LEU A 1 296 ? -19.487 1.028 39.183 1.00 83.50 296 LEU A N 1
ATOM 2350 C CA . LEU A 1 296 ? -18.866 1.035 40.511 1.00 83.50 296 LEU A CA 1
ATOM 2351 C C . LEU A 1 296 ? -19.035 2.390 41.204 1.00 83.50 296 LEU A C 1
ATOM 2353 O O . LEU A 1 296 ? -19.306 2.424 42.404 1.00 83.50 296 LEU A O 1
ATOM 2357 N N . GLN A 1 297 ? -18.911 3.497 40.468 1.00 78.31 297 GLN A N 1
ATOM 2358 C CA . GLN A 1 297 ? -19.179 4.829 41.004 1.00 78.31 297 GLN A CA 1
ATOM 2359 C C . GLN A 1 297 ? -20.638 4.970 41.443 1.00 78.31 297 GLN A C 1
ATOM 2361 O O . GLN A 1 297 ? -20.875 5.448 42.548 1.00 78.31 297 GLN A O 1
ATOM 2366 N N . GLU A 1 298 ? -21.602 4.518 40.635 1.00 78.44 298 GLU A N 1
ATOM 2367 C CA . GLU A 1 298 ? -23.026 4.516 40.997 1.00 78.44 298 GLU A CA 1
ATOM 2368 C C . GLU A 1 298 ? -23.295 3.712 42.273 1.00 78.44 298 GLU A C 1
ATOM 2370 O O . GLU A 1 298 ? -23.932 4.222 43.193 1.00 78.44 298 GLU A O 1
ATOM 2375 N N . LEU A 1 299 ? -22.768 2.487 42.366 1.00 75.75 299 LEU A N 1
ATOM 2376 C CA . LEU A 1 299 ? -22.934 1.631 43.546 1.00 75.75 299 LEU A CA 1
ATOM 2377 C C . LEU A 1 299 ? -22.257 2.221 44.790 1.00 75.75 299 LEU A C 1
ATOM 2379 O O . LEU A 1 299 ? -22.773 2.098 45.895 1.00 75.75 299 LEU A O 1
ATOM 2383 N N . SER A 1 300 ? -21.130 2.913 44.618 1.00 80.88 300 SER A N 1
ATOM 2384 C CA . SER A 1 300 ? -20.414 3.579 45.706 1.00 80.88 300 SER A CA 1
ATOM 2385 C C . SER A 1 300 ? -21.078 4.885 46.168 1.00 80.88 300 SER A C 1
ATOM 2387 O O . SER A 1 300 ? -20.498 5.550 47.026 1.00 80.88 300 SER A O 1
ATOM 2389 N N . ARG A 1 301 ? -22.230 5.313 45.633 1.00 84.44 301 ARG A N 1
ATOM 2390 C CA . ARG A 1 301 ? -22.897 6.560 46.065 1.00 84.44 301 ARG A CA 1
ATOM 2391 C C . ARG A 1 301 ? -23.766 6.402 47.304 1.00 84.44 301 ARG A C 1
ATOM 2393 O O . ARG A 1 301 ? -24.036 7.410 47.947 1.00 84.44 301 ARG A O 1
ATOM 2400 N N . VAL A 1 302 ? -24.175 5.187 47.654 1.00 82.00 302 VAL A N 1
ATOM 2401 C CA . VAL A 1 302 ? -25.091 4.913 48.771 1.00 82.00 302 VAL A CA 1
ATOM 2402 C C . VAL A 1 302 ? -24.323 4.278 49.932 1.00 82.00 302 VAL A C 1
ATOM 2404 O O . VAL A 1 302 ? -23.468 3.419 49.727 1.00 82.00 302 VAL A O 1
ATOM 2407 N N . ASP A 1 303 ? -24.581 4.741 51.150 1.00 84.12 303 ASP A N 1
ATOM 2408 C CA . ASP A 1 303 ? -24.084 4.142 52.383 1.00 84.12 303 ASP A CA 1
ATOM 2409 C C . ASP A 1 303 ? -24.883 2.871 52.705 1.00 84.12 303 ASP A C 1
ATOM 2411 O O . ASP A 1 303 ? -26.111 2.889 52.751 1.00 84.12 303 ASP A O 1
ATOM 2415 N N . ALA A 1 304 ? -24.186 1.754 52.913 1.00 79.19 304 ALA A N 1
ATOM 2416 C CA . ALA A 1 304 ? -24.825 0.446 53.046 1.00 79.19 304 ALA A CA 1
ATOM 2417 C C . ALA A 1 304 ? -25.592 0.258 54.368 1.00 79.19 304 ALA A C 1
ATOM 2419 O O . ALA A 1 304 ? -26.442 -0.624 54.441 1.00 79.19 304 ALA A O 1
ATOM 2420 N N . LEU A 1 305 ? -25.287 1.045 55.408 1.00 84.88 305 LEU A N 1
ATOM 2421 C CA . LEU A 1 305 ? -25.956 0.947 56.708 1.00 84.88 305 LEU A CA 1
ATOM 2422 C C . LEU A 1 305 ? -27.256 1.757 56.734 1.00 84.88 305 LEU A C 1
ATOM 2424 O O . LEU A 1 305 ? -28.228 1.344 57.360 1.00 84.88 305 LEU A O 1
ATOM 2428 N N . THR A 1 306 ? -27.259 2.918 56.081 1.00 86.31 306 THR A N 1
ATOM 2429 C CA . THR A 1 306 ? -28.371 3.879 56.132 1.00 86.31 306 THR A CA 1
ATOM 2430 C C . THR A 1 306 ? -29.226 3.910 54.867 1.00 86.31 306 THR A C 1
ATOM 2432 O O . THR A 1 306 ? -30.282 4.534 54.881 1.00 86.31 306 THR A O 1
ATOM 2435 N N . GLU A 1 307 ? -28.774 3.286 53.774 1.00 85.69 307 GLU A N 1
ATOM 2436 C CA . GLU A 1 307 ? -29.366 3.371 52.426 1.00 85.69 307 GLU A CA 1
ATOM 2437 C C . GLU A 1 307 ? -29.477 4.812 51.880 1.00 85.69 307 GLU A C 1
ATOM 2439 O O . GLU A 1 307 ? -30.092 5.061 50.840 1.00 85.69 307 GLU A O 1
ATOM 2444 N N . LEU A 1 308 ? -28.840 5.779 52.550 1.00 87.94 308 LEU A N 1
ATOM 2445 C CA . LEU A 1 308 ? -28.770 7.173 52.132 1.00 87.94 308 LEU A CA 1
ATOM 2446 C C . LEU A 1 308 ? -27.545 7.411 51.256 1.00 87.94 308 LEU A C 1
ATOM 2448 O O . LEU A 1 308 ? -26.548 6.694 51.324 1.00 87.94 308 LEU A O 1
ATOM 2452 N N . TYR A 1 309 ? -27.583 8.470 50.450 1.00 89.38 309 TYR A N 1
ATOM 2453 C CA . TYR A 1 309 ? -26.390 8.910 49.742 1.00 89.38 309 TYR A CA 1
ATOM 2454 C C . TYR A 1 309 ? -25.262 9.224 50.724 1.00 89.38 309 TYR A C 1
ATOM 2456 O O . TYR A 1 309 ? -25.444 9.938 51.710 1.00 89.38 309 TYR A O 1
ATOM 2464 N N . ASN A 1 310 ? -24.076 8.703 50.437 1.00 88.81 310 ASN A N 1
ATOM 2465 C CA . ASN A 1 310 ? -22.933 8.903 51.301 1.00 88.81 310 ASN A CA 1
ATOM 2466 C C . ASN A 1 310 ? -22.415 10.346 51.230 1.00 88.81 310 ASN A C 1
ATOM 2468 O O . ASN A 1 310 ? -22.741 11.139 50.340 1.00 88.81 310 ASN A O 1
ATOM 2472 N N . ARG A 1 311 ? -21.528 10.675 52.171 1.00 87.94 311 ARG A N 1
ATOM 2473 C CA . ARG A 1 311 ? -20.926 12.008 52.282 1.00 87.94 311 ARG A CA 1
ATOM 2474 C C . ARG A 1 311 ? -20.256 12.486 50.987 1.00 87.94 311 ARG A C 1
ATOM 2476 O O . ARG A 1 311 ? -20.293 13.680 50.705 1.00 87.94 311 ARG A O 1
ATOM 2483 N N . ARG A 1 312 ? -19.653 11.578 50.207 1.00 84.44 312 ARG A N 1
ATOM 2484 C CA . ARG A 1 312 ? -19.001 11.917 48.932 1.00 84.44 312 ARG A CA 1
ATOM 2485 C C . ARG A 1 312 ? -20.029 12.398 47.911 1.00 84.44 312 ARG A C 1
ATOM 2487 O O . ARG A 1 312 ? -19.858 13.474 47.349 1.00 84.44 312 ARG A O 1
ATOM 2494 N N . HIS A 1 313 ? -21.118 11.652 47.735 1.00 88.81 313 HIS A N 1
ATOM 2495 C CA . HIS A 1 313 ? -22.195 12.047 46.834 1.00 88.81 313 HIS A CA 1
ATOM 2496 C C . HIS A 1 313 ? -22.860 13.359 47.271 1.00 88.81 313 HIS A C 1
ATOM 2498 O O . HIS A 1 313 ? -23.122 14.220 46.435 1.00 88.81 313 HIS A O 1
ATOM 2504 N N . PHE A 1 314 ? -23.066 13.554 48.579 1.00 91.88 314 PHE A N 1
ATOM 2505 C CA . PHE A 1 314 ? -23.571 14.820 49.117 1.00 91.88 314 PHE A CA 1
ATOM 2506 C C . PHE A 1 314 ? -22.686 16.013 48.726 1.00 91.88 314 PHE A C 1
ATOM 2508 O O . PHE A 1 314 ? -23.206 17.034 48.286 1.00 91.88 314 PHE A O 1
ATOM 2515 N N . GLN A 1 315 ? -21.361 15.890 48.852 1.00 90.50 315 GLN A N 1
ATOM 2516 C CA . GLN A 1 315 ? -20.428 16.965 48.495 1.00 90.50 315 GLN A CA 1
ATOM 2517 C C . GLN A 1 315 ? -20.448 17.283 46.993 1.00 90.50 315 GLN A C 1
ATOM 2519 O O . GLN A 1 315 ? -20.526 18.455 46.627 1.00 90.50 315 GLN A O 1
ATOM 2524 N N . GLU A 1 316 ? -20.423 16.257 46.136 1.00 90.00 316 GLU A N 1
ATOM 2525 C CA . GLU A 1 316 ? -20.510 16.414 44.675 1.00 90.00 316 GLU A CA 1
ATOM 2526 C C . GLU A 1 316 ? -21.818 17.103 44.261 1.00 90.00 316 GLU A C 1
ATOM 2528 O O . GLU A 1 316 ? -21.815 18.044 43.466 1.00 90.00 316 GLU A O 1
ATOM 2533 N N . TYR A 1 317 ? -22.941 16.662 44.828 1.00 91.81 317 TYR A N 1
ATOM 2534 C CA . TYR A 1 317 ? -24.254 17.225 44.537 1.00 91.81 317 TYR A CA 1
ATOM 2535 C C . TYR A 1 317 ? -24.393 18.661 45.055 1.00 91.81 317 TYR A C 1
ATOM 2537 O O . TYR A 1 317 ? -24.911 19.526 44.350 1.00 91.81 317 TYR A O 1
ATOM 2545 N N . LEU A 1 318 ? -23.886 18.944 46.259 1.00 94.31 318 LEU A N 1
ATOM 2546 C CA . LEU A 1 318 ? -23.903 20.290 46.826 1.00 94.31 318 LEU A CA 1
ATOM 2547 C C . LEU A 1 318 ? -23.148 21.281 45.933 1.00 94.31 318 LEU A C 1
ATOM 2549 O O . LEU A 1 318 ? -23.638 22.387 45.724 1.00 94.31 318 LEU A O 1
ATOM 2553 N N . GLN A 1 319 ? -22.004 20.884 45.367 1.00 93.88 319 GLN A N 1
ATOM 2554 C CA . GLN A 1 319 ? -21.259 21.726 44.431 1.00 93.88 319 GLN A CA 1
ATOM 2555 C C . GLN A 1 319 ? -22.078 22.048 43.171 1.00 93.88 319 GLN A C 1
ATOM 2557 O O . GLN A 1 319 ? -22.162 23.211 42.783 1.00 93.88 319 GLN A O 1
ATOM 2562 N N . GLN A 1 320 ? -22.743 21.053 42.575 1.00 93.56 320 GLN A N 1
ATOM 2563 C CA . GLN A 1 320 ? -23.601 21.264 41.399 1.00 93.56 320 GLN A CA 1
ATOM 2564 C C . GLN A 1 320 ? -24.766 22.218 41.692 1.00 93.56 320 GLN A C 1
ATOM 2566 O O . GLN A 1 320 ? -25.072 23.106 40.894 1.00 93.56 320 GLN A O 1
ATOM 2571 N N . VAL A 1 321 ? -25.418 22.054 42.847 1.00 94.62 321 VAL A N 1
ATOM 2572 C CA . VAL A 1 321 ? -26.500 22.944 43.294 1.00 94.62 321 VAL A CA 1
ATOM 2573 C C . VAL A 1 321 ? -25.974 24.360 43.525 1.00 94.62 321 VAL A C 1
ATOM 2575 O O . VAL A 1 321 ? -26.637 25.324 43.150 1.00 94.62 321 VAL A O 1
ATOM 2578 N N . TRP A 1 322 ? -24.776 24.494 44.094 1.00 94.31 322 TRP A N 1
ATOM 2579 C CA . TRP A 1 322 ? -24.143 25.783 44.353 1.00 94.31 322 TRP A CA 1
ATOM 2580 C C . TRP A 1 322 ? -23.796 26.539 43.065 1.00 94.31 322 TRP A C 1
ATOM 2582 O O . TRP A 1 322 ? -24.123 27.716 42.938 1.00 94.31 322 TRP A O 1
ATOM 2592 N N . GLU A 1 323 ? -23.195 25.865 42.082 1.00 95.12 323 GLU A N 1
ATOM 2593 C CA . GLU A 1 323 ? -22.886 26.447 40.767 1.00 95.12 323 GLU A CA 1
ATOM 2594 C C . GLU A 1 323 ? -24.158 26.898 40.038 1.00 95.12 323 GLU A C 1
ATOM 2596 O O . GLU A 1 323 ? -24.209 27.988 39.465 1.00 95.12 323 GLU A O 1
ATOM 2601 N N . ARG A 1 324 ? -25.223 26.095 40.110 1.00 94.19 324 ARG A N 1
ATOM 2602 C CA . ARG A 1 324 ? -26.518 26.442 39.519 1.00 94.19 324 ARG A CA 1
ATOM 2603 C C . ARG A 1 324 ? -27.150 27.659 40.190 1.00 94.19 324 ARG A C 1
ATOM 2605 O O . ARG A 1 324 ? -27.592 28.562 39.487 1.00 94.19 324 ARG A O 1
ATOM 2612 N N . ALA A 1 325 ? -27.119 27.711 41.519 1.00 94.19 325 ALA A N 1
ATOM 2613 C CA . ALA A 1 325 ? -27.624 28.833 42.300 1.00 94.19 325 ALA A CA 1
ATOM 2614 C C . ALA A 1 325 ? -26.879 30.144 42.021 1.00 94.19 325 ALA A C 1
ATOM 2616 O O . ALA A 1 325 ? -27.491 31.209 41.975 1.00 94.19 325 ALA A O 1
ATOM 2617 N N . GLN A 1 326 ? -25.569 30.078 41.768 1.00 93.50 326 GLN A N 1
ATOM 2618 C CA . GLN A 1 326 ? -24.806 31.244 41.316 1.00 93.50 326 GLN A CA 1
ATOM 2619 C C . GLN A 1 326 ? -25.258 31.746 39.941 1.00 93.50 326 GLN A C 1
ATOM 2621 O O . GLN A 1 326 ? -25.210 32.948 39.689 1.00 93.50 326 GLN A O 1
ATOM 2626 N N . TYR A 1 327 ? -25.691 30.844 39.058 1.00 94.12 327 TYR A N 1
ATOM 2627 C CA . TYR A 1 327 ? -26.138 31.194 37.713 1.00 94.12 327 TYR A CA 1
ATOM 2628 C C . TYR A 1 327 ? -27.560 31.770 37.683 1.00 94.12 327 TYR A C 1
ATOM 2630 O O . TYR A 1 327 ? -27.801 32.773 37.014 1.00 94.12 327 TYR A O 1
ATOM 2638 N N . ASP A 1 328 ? -28.509 31.149 38.386 1.00 94.88 328 ASP A N 1
ATOM 2639 C CA . ASP A 1 328 ? -29.931 31.524 38.349 1.00 94.88 328 ASP A CA 1
ATOM 2640 C C . ASP A 1 328 ? -30.395 32.385 39.541 1.00 94.88 328 ASP A C 1
ATOM 2642 O O . ASP A 1 328 ? -31.546 32.826 39.575 1.00 94.88 328 ASP A O 1
ATOM 2646 N N . GLY A 1 329 ? -29.500 32.670 40.492 1.00 92.88 329 GLY A N 1
ATOM 2647 C CA . GLY A 1 329 ? -29.773 33.485 41.676 1.00 92.88 329 GLY A CA 1
ATOM 2648 C C . GLY A 1 329 ? -30.667 32.798 42.711 1.00 92.88 329 GLY A C 1
ATOM 2649 O O . GLY A 1 329 ? -31.258 33.478 43.552 1.00 92.88 329 GLY A O 1
ATOM 2650 N N . SER A 1 330 ? -30.825 31.473 42.643 1.00 93.69 330 SER A N 1
ATOM 2651 C CA . SER A 1 330 ? -31.637 30.726 43.602 1.00 93.69 330 SER A CA 1
ATOM 2652 C C . SER A 1 330 ? -30.976 30.622 44.985 1.00 93.69 330 SER A C 1
ATOM 2654 O O . SER A 1 330 ? -29.757 30.613 45.135 1.00 93.69 330 SER A O 1
ATOM 2656 N N . ASN A 1 331 ? -31.800 30.547 46.037 1.00 92.94 331 ASN A N 1
ATOM 2657 C CA . ASN A 1 331 ? -31.318 30.373 47.409 1.00 92.94 331 ASN A CA 1
ATOM 2658 C C . ASN A 1 331 ? -31.060 28.887 47.699 1.00 92.94 331 ASN A C 1
ATOM 2660 O O . ASN A 1 331 ? -31.953 28.059 47.513 1.00 92.94 331 ASN A O 1
ATOM 2664 N N . VAL A 1 332 ? -29.876 28.559 48.224 1.00 93.62 332 VAL A N 1
ATOM 2665 C CA . VAL A 1 332 ? -29.519 27.206 48.688 1.00 93.62 332 VAL A CA 1
ATOM 2666 C C . VAL A 1 332 ? -29.691 27.124 50.204 1.00 93.62 332 VAL A C 1
ATOM 2668 O O . VAL A 1 332 ? -29.303 28.034 50.932 1.00 93.62 332 VAL A O 1
ATOM 2671 N N . SER A 1 333 ? -30.272 26.035 50.706 1.00 93.38 333 SER A N 1
ATOM 2672 C CA . SER A 1 333 ? -30.383 25.748 52.143 1.00 93.38 333 SER A CA 1
ATOM 2673 C C . SER A 1 333 ? -29.881 24.337 52.432 1.00 93.38 333 SER A C 1
ATOM 2675 O O . SER A 1 333 ? -30.137 23.421 51.655 1.00 93.38 333 SER A O 1
ATOM 2677 N N . ILE A 1 334 ? -29.165 24.166 53.544 1.00 93.50 334 ILE A N 1
ATOM 2678 C CA . ILE A 1 334 ? -28.615 22.882 53.996 1.00 93.50 334 ILE A CA 1
ATOM 2679 C C . ILE A 1 334 ? -29.160 22.605 55.395 1.00 93.50 334 ILE A C 1
ATOM 2681 O O . ILE A 1 334 ? -29.138 23.490 56.249 1.00 93.50 334 ILE A O 1
ATOM 2685 N N . LEU A 1 335 ? -29.620 21.377 55.629 1.00 93.88 335 LEU A N 1
ATOM 2686 C CA . LEU A 1 335 ? -30.016 20.891 56.947 1.00 93.88 335 LEU A CA 1
ATOM 2687 C C . LEU A 1 335 ? -29.012 19.833 57.408 1.00 93.88 335 LEU A C 1
ATOM 2689 O O . LEU A 1 335 ? -28.759 18.867 56.691 1.00 93.88 335 LEU A O 1
ATOM 2693 N N . MET A 1 336 ? -28.455 20.019 58.602 1.00 93.06 336 MET A N 1
ATOM 2694 C CA . MET A 1 336 ? -27.615 19.027 59.271 1.00 93.06 336 MET A CA 1
ATOM 2695 C C . MET A 1 336 ? -28.409 18.410 60.421 1.00 93.06 336 MET A C 1
ATOM 2697 O O . MET A 1 336 ? -28.997 19.138 61.217 1.00 93.06 336 MET A O 1
ATOM 2701 N N . VAL A 1 337 ? -28.436 17.080 60.482 1.00 92.75 337 VAL A N 1
ATOM 2702 C CA . VAL A 1 337 ? -29.153 16.298 61.497 1.00 92.75 337 VAL A CA 1
ATOM 2703 C C . VAL A 1 337 ? -28.146 15.364 62.161 1.00 92.75 337 VAL A C 1
ATOM 2705 O O . VAL A 1 337 ? -27.361 14.730 61.458 1.00 92.75 337 VAL A O 1
ATOM 2708 N N . ASP A 1 338 ? -28.166 15.294 63.490 1.00 92.69 338 ASP A N 1
ATOM 2709 C CA . ASP A 1 338 ? -27.326 14.403 64.298 1.00 92.69 338 ASP A CA 1
ATOM 2710 C C . ASP A 1 338 ? -28.190 13.681 65.346 1.00 92.69 338 ASP A C 1
ATOM 2712 O O . ASP A 1 338 ? -29.258 14.177 65.710 1.00 92.69 338 ASP A O 1
ATOM 2716 N N . VAL A 1 339 ? -27.765 12.496 65.793 1.00 91.44 339 VAL A N 1
ATOM 2717 C CA . VAL A 1 339 ? -28.507 11.688 66.777 1.00 91.44 339 VAL A CA 1
ATOM 2718 C C . VAL A 1 339 ? -27.978 11.965 68.182 1.00 91.44 339 VAL A C 1
ATOM 2720 O O . VAL A 1 339 ? -26.853 11.594 68.525 1.00 91.44 339 VAL A O 1
ATOM 2723 N N . ASP A 1 340 ? -28.819 12.556 69.029 1.00 91.75 340 ASP A N 1
ATOM 2724 C CA . ASP A 1 340 ? -28.458 12.860 70.413 1.00 91.75 340 ASP A CA 1
ATOM 2725 C C . ASP A 1 340 ? -28.132 11.591 71.220 1.00 91.75 340 ASP A C 1
ATOM 2727 O O . ASP A 1 340 ? -28.805 10.565 71.132 1.00 91.75 340 ASP A O 1
ATOM 2731 N N . HIS A 1 341 ? -27.095 11.672 72.059 1.00 89.69 341 HIS A N 1
ATOM 2732 C CA . HIS A 1 341 ? -26.675 10.603 72.978 1.00 89.69 341 HIS A CA 1
ATOM 2733 C C . HIS A 1 341 ? -26.330 9.240 72.337 1.00 89.69 341 HIS A C 1
ATOM 2735 O O . HIS A 1 341 ? -26.262 8.245 73.061 1.00 89.69 341 HIS A O 1
ATOM 2741 N N . PHE A 1 342 ? -26.013 9.182 71.036 1.00 90.50 342 PHE A N 1
ATOM 2742 C CA . PHE A 1 342 ? -25.745 7.934 70.299 1.00 90.50 342 PHE A CA 1
ATOM 2743 C C . PHE A 1 342 ? -24.744 6.980 70.984 1.00 90.50 342 PHE A C 1
ATOM 2745 O O . PHE A 1 342 ? -24.943 5.769 70.997 1.00 90.50 342 PHE A O 1
ATOM 2752 N N . LYS A 1 343 ? -23.704 7.519 71.636 1.00 84.25 343 LYS A N 1
ATOM 2753 C CA . LYS A 1 343 ? -22.695 6.721 72.351 1.00 84.25 343 LYS A CA 1
ATOM 2754 C C . LYS A 1 343 ? -23.285 5.845 73.470 1.00 84.25 343 LYS A C 1
ATOM 2756 O O . LYS A 1 343 ? -22.918 4.688 73.571 1.00 84.25 343 LYS A O 1
ATOM 2761 N N . LYS A 1 344 ? -24.238 6.363 74.258 1.00 87.75 344 LYS A N 1
ATOM 2762 C CA . LYS A 1 344 ? -24.875 5.618 75.368 1.00 87.75 344 LYS A CA 1
ATOM 2763 C C . LYS A 1 344 ? -25.807 4.496 74.906 1.00 87.75 344 LYS A C 1
ATOM 2765 O O . LYS A 1 344 ? -26.207 3.681 75.722 1.00 87.75 344 LYS A O 1
ATOM 2770 N N . TYR A 1 345 ? -26.246 4.542 73.652 1.00 86.88 345 TYR A N 1
ATOM 2771 C CA . TYR A 1 345 ? -27.087 3.507 73.060 1.00 86.88 345 TYR A CA 1
ATOM 2772 C C . TYR A 1 345 ? -26.246 2.347 72.505 1.00 86.88 345 TYR A C 1
ATOM 2774 O O . TYR A 1 345 ? -26.728 1.222 72.437 1.00 86.88 345 TYR A O 1
ATOM 2782 N N . ASN A 1 346 ? -25.018 2.646 72.068 1.00 75.56 346 ASN A N 1
ATOM 2783 C CA . ASN A 1 346 ? -24.124 1.694 71.412 1.00 75.56 346 ASN A CA 1
ATOM 2784 C C . ASN A 1 346 ? -23.153 1.002 72.392 1.00 75.56 346 ASN A C 1
ATOM 2786 O O . ASN A 1 346 ? -22.724 -0.116 72.114 1.00 75.56 346 ASN A O 1
ATOM 2790 N N . ASP A 1 347 ? -22.795 1.686 73.487 1.00 81.00 347 ASP A N 1
ATOM 2791 C CA . ASP A 1 347 ? -22.085 1.133 74.656 1.00 81.00 347 ASP A CA 1
ATOM 2792 C C . ASP A 1 347 ? -23.037 0.270 75.505 1.00 81.00 347 ASP A C 1
ATOM 2794 O O . ASP A 1 347 ? -22.600 -0.813 75.965 1.00 81.00 347 ASP A O 1
#

Foldseek 3Di:
DDDDDDDDDDDDDDDDDDDDDDDDDDDDDDDDDDDPDPPPPPDPPPPPPDPDDDDPCVVLVVLVVPVVLVQLVCCLVVPDPPLADDPVVRVVLLVVCVVVLLVLQLVLLVVVLVVLVVCLVVCCPQFVVLSVVSCCCSPVPLNVVSVVVSCCSVVCPCPPVVPDPSCVSLVVLLVSLLVSLLSLLVSLQPGPTPCSLVSLLVLLVSLLSVQPRSLRQLVSNVVSLVSSLVSSVCSQVSRPCNPPVSVVVSNVNSVVSNVVSSVVSVVVSSVSVNVVSVVVSVVSVVVSVVVVVVVVVVVQQADPVPRHGDPVVVVVVVVVVVVVCVVPVDDDDDDDDDDPPVVVVVD